Protein AF-A0A7G4RG51-F1 (afdb_monomer_lite)

Sequence (262 aa):
MIIVSPCKGPGNCGFHIILISLLYLVIKSKTEPELLKEINNSEVLGEILSQLQDKSLKSQKNVDILNDQINQMISAKTSCFDFFSTMTEAMKKNFLKSDWLNNLVKNTLLAADWYFIPNNPYLNSEALQNLADKIKKHLFLSRTSIFEMNDEDSFKLVKNYLSSIDKSFFDELVKKVTFEIYGTRSAWLDYDFLTKVNEALFPNSKILFSKKWINLYNNASDDHWSLSIEKEDETLMVLKQAIENFIEVSTCNKTIEFIPFL

Foldseek 3Di:
DKKKFFPDDFFQRLLVLLVLLVLLLLLVCVVPVVSLVQQQPFPLLVQLLCQVDDVVDPDDGSSRSSVVLLVCLLVVVDPPVRVSVSSLLSLLVSVLPDPVLLVVLLVVQLQQPQLVDPPRPLCVQPLVVVVSVVLVVVVVVVDDPPVPDDPVVSSVSSNVVLVVDDPVVSSVSSSSSSCVARNPHSHLQDPVRSQVVQCNRRVPDDSSDDPVAWHWDDDPVDSTIIIDGPDDDPSVVSSCSSQVVGIDMDDDPDDDPPPDDD

Radius of gyration: 21.11 Å; chains: 1; bounding box: 52×44×58 Å

Secondary structure (DSSP, 8-state):
-EEEEEPP-SS-HHHHHHHHHHHHHHHHTTT-HHHHHHHHH-HHHHHHHTTTS-TT-----HHHHHHHHHHHHHTTSS-HHHHHHHHHHHHHHHHTT-HHHHHHHHHHHHH-HHHHSTT-GGGGSHHHHHHHHHHHHHHHHS-S-TTT--HHHHHHHHHHHHHHS-HHHHHHHHHHHHIIIIIIS-PPPPHHHHHHHHHHH-TT---TT-TTT-EEEE-TTSS-EEEEESS--HHHHHHHHHHGGGEEEEE--S--------

pLDDT: mean 80.76, std 13.76, range [29.53, 95.44]

Structure (mmCIF, N/CA/C/O backbone):
data_AF-A0A7G4RG51-F1
#
_entry.id   AF-A0A7G4RG51-F1
#
loop_
_atom_site.group_PDB
_atom_site.id
_atom_site.type_symbol
_atom_site.label_atom_id
_atom_site.label_alt_id
_atom_site.label_comp_id
_atom_site.label_asym_id
_atom_site.label_entity_id
_atom_site.label_seq_id
_atom_site.pdbx_PDB_ins_code
_atom_site.Cartn_x
_atom_site.Cartn_y
_atom_site.Cartn_z
_atom_site.occupancy
_atom_site.B_iso_or_equiv
_atom_site.auth_seq_id
_atom_site.auth_comp_id
_atom_site.auth_asym_id
_atom_site.auth_atom_id
_atom_site.pdbx_PDB_model_num
ATOM 1 N N . MET A 1 1 ? 0.745 18.642 17.493 1.00 77.50 1 MET A N 1
ATOM 2 C CA . MET A 1 1 ? 0.731 17.563 16.491 1.00 77.50 1 MET A CA 1
ATOM 3 C C . MET A 1 1 ? 1.590 16.420 16.992 1.00 77.50 1 MET A C 1
ATOM 5 O O . MET A 1 1 ? 2.659 16.667 17.549 1.00 77.50 1 MET A O 1
ATOM 9 N N . ILE A 1 2 ? 1.098 15.198 16.842 1.00 82.06 2 ILE A N 1
ATOM 10 C CA . ILE A 1 2 ? 1.741 13.978 17.318 1.00 82.06 2 ILE A CA 1
ATOM 11 C C . ILE A 1 2 ? 2.177 13.163 16.120 1.00 82.06 2 ILE A C 1
ATOM 13 O O . ILE A 1 2 ? 1.389 12.947 15.202 1.00 82.06 2 ILE A O 1
ATOM 17 N N . ILE A 1 3 ? 3.430 12.731 16.146 1.00 84.38 3 ILE A N 1
ATOM 18 C CA . ILE A 1 3 ? 4.008 11.871 15.129 1.00 84.38 3 ILE A CA 1
ATOM 19 C C . ILE A 1 3 ? 4.027 10.448 15.671 1.00 84.38 3 ILE A C 1
ATOM 21 O O . ILE A 1 3 ? 4.589 10.203 16.738 1.00 84.38 3 ILE A O 1
ATOM 25 N N . VAL A 1 4 ? 3.401 9.533 14.937 1.00 84.00 4 VAL A N 1
ATOM 26 C CA . VAL A 1 4 ? 3.390 8.094 15.204 1.00 84.00 4 VAL A CA 1
ATOM 27 C C . VAL A 1 4 ? 4.176 7.410 14.101 1.00 84.00 4 VAL A C 1
ATOM 29 O O . VAL A 1 4 ? 3.830 7.527 12.929 1.00 84.00 4 VAL A O 1
ATOM 32 N N . SER A 1 5 ? 5.230 6.696 14.464 1.00 82.06 5 SER A N 1
ATOM 33 C CA . SER A 1 5 ? 6.096 6.009 13.514 1.00 82.06 5 SER A CA 1
ATOM 34 C C . SER A 1 5 ? 6.215 4.540 13.903 1.00 82.06 5 SER A C 1
ATOM 36 O O . SER A 1 5 ? 6.368 4.274 15.089 1.00 82.06 5 SER A O 1
ATOM 38 N N . PRO A 1 6 ? 6.138 3.565 12.984 1.00 81.50 6 PRO A N 1
ATOM 39 C CA . PRO A 1 6 ? 6.491 2.191 13.316 1.00 81.50 6 PRO A CA 1
ATOM 40 C C . PRO A 1 6 ? 7.952 2.137 13.783 1.00 81.50 6 PRO A C 1
ATOM 42 O O . PRO A 1 6 ? 8.773 2.909 13.295 1.00 81.50 6 PRO A O 1
ATOM 45 N N . CYS A 1 7 ? 8.317 1.229 14.686 1.00 73.19 7 CYS A N 1
ATOM 46 C CA . CYS A 1 7 ? 9.728 1.051 15.045 1.00 73.19 7 CYS A CA 1
ATOM 47 C C . CYS A 1 7 ? 10.571 0.738 13.793 1.00 73.19 7 CYS A C 1
ATOM 49 O O . CYS A 1 7 ? 10.128 -0.001 12.901 1.00 73.19 7 CYS A O 1
ATOM 51 N N . LYS A 1 8 ? 11.789 1.295 13.713 1.00 65.50 8 LYS A N 1
ATOM 52 C CA . LYS A 1 8 ? 12.702 1.047 12.584 1.00 65.50 8 LYS A CA 1
ATOM 53 C C . LYS A 1 8 ? 12.997 -0.460 12.496 1.00 65.50 8 LYS A C 1
ATOM 55 O O . LYS A 1 8 ? 13.477 -1.070 13.447 1.00 65.50 8 LYS A O 1
ATOM 60 N N . GLY A 1 9 ? 12.674 -1.069 11.355 1.00 61.16 9 GLY A N 1
ATOM 61 C CA . GLY A 1 9 ? 12.752 -2.515 11.127 1.00 61.16 9 GLY A CA 1
ATOM 62 C C . GLY A 1 9 ? 13.063 -2.850 9.664 1.00 61.16 9 GLY A C 1
ATOM 63 O O . GLY A 1 9 ? 13.167 -1.937 8.845 1.00 61.16 9 GLY A O 1
ATOM 64 N N . PRO A 1 10 ? 13.203 -4.138 9.298 1.00 51.66 10 PRO A N 1
ATOM 65 C CA . PRO A 1 10 ? 13.879 -4.573 8.071 1.00 51.66 10 PRO A CA 1
ATOM 66 C C . PRO A 1 10 ? 13.095 -4.364 6.757 1.00 51.66 10 PRO A C 1
ATOM 68 O O . PRO A 1 10 ? 13.315 -5.123 5.823 1.00 51.66 10 PRO A O 1
ATOM 71 N N . GLY A 1 11 ? 12.216 -3.354 6.656 1.00 63.25 11 GLY A N 1
ATOM 72 C CA . GLY A 1 11 ? 11.695 -2.830 5.379 1.00 63.25 11 GLY A CA 1
ATOM 73 C C . GLY A 1 11 ? 10.200 -3.039 5.075 1.00 63.25 11 GLY A C 1
ATOM 74 O O . GLY A 1 11 ? 9.815 -2.957 3.918 1.00 63.25 11 GLY A O 1
ATOM 75 N N . ASN A 1 12 ? 9.344 -3.320 6.064 1.00 76.00 12 ASN A N 1
ATOM 76 C CA . ASN A 1 12 ? 7.875 -3.301 5.887 1.00 76.00 12 ASN A CA 1
ATOM 77 C C . ASN A 1 12 ? 7.242 -2.003 6.429 1.00 76.00 12 ASN A C 1
ATOM 79 O O . ASN A 1 12 ? 6.032 -1.945 6.637 1.00 76.00 12 ASN A O 1
ATOM 83 N N . CYS A 1 13 ? 8.038 -0.955 6.676 1.00 79.75 13 CYS A N 1
ATOM 84 C CA . CYS A 1 13 ? 7.570 0.281 7.313 1.00 79.75 13 CYS A CA 1
ATOM 85 C C . CYS A 1 13 ? 6.388 0.925 6.569 1.00 79.75 13 CYS A C 1
ATOM 87 O O . CYS A 1 13 ? 5.456 1.397 7.214 1.00 79.75 13 CYS A O 1
ATOM 89 N N . GLY A 1 14 ? 6.367 0.863 5.232 1.00 81.56 14 GLY A N 1
ATOM 90 C CA . GLY A 1 14 ? 5.236 1.334 4.430 1.00 81.56 14 GLY A CA 1
ATOM 91 C C . GLY A 1 14 ? 3.958 0.512 4.640 1.00 81.56 14 GLY A C 1
ATOM 92 O O . GLY A 1 14 ? 2.884 1.077 4.798 1.00 81.56 14 GLY A O 1
ATOM 93 N N . PHE A 1 15 ? 4.037 -0.819 4.720 1.00 86.75 15 PHE A N 1
ATOM 94 C CA . PHE A 1 15 ? 2.854 -1.634 5.030 1.00 86.75 15 PHE A CA 1
ATOM 95 C C . PHE A 1 15 ? 2.391 -1.400 6.467 1.00 86.75 15 PHE A C 1
ATOM 97 O O . PHE A 1 15 ? 1.201 -1.231 6.719 1.00 86.75 15 PHE A O 1
ATOM 104 N N . HIS A 1 16 ? 3.332 -1.299 7.404 1.00 87.81 16 HIS A N 1
ATOM 105 C CA . HIS A 1 16 ? 3.027 -1.012 8.799 1.00 87.81 16 HIS A CA 1
ATOM 106 C C . HIS A 1 16 ? 2.332 0.342 8.962 1.00 87.81 16 HIS A C 1
ATOM 108 O O . HIS A 1 16 ? 1.409 0.432 9.764 1.00 87.81 16 HIS A O 1
ATOM 114 N N . ILE A 1 17 ? 2.695 1.369 8.181 1.00 88.12 17 ILE A N 1
ATOM 115 C CA . ILE A 1 17 ? 2.011 2.665 8.254 1.00 88.12 17 ILE A CA 1
ATOM 116 C C . ILE A 1 17 ? 0.546 2.564 7.834 1.00 88.12 17 ILE A C 1
ATOM 118 O O . ILE A 1 17 ? -0.318 3.144 8.485 1.00 88.12 17 ILE A O 1
ATOM 122 N N . ILE A 1 18 ? 0.249 1.762 6.807 1.00 90.88 18 ILE A N 1
ATOM 123 C CA . ILE A 1 18 ? -1.127 1.504 6.373 1.00 90.88 18 ILE A CA 1
ATOM 124 C C . ILE A 1 18 ? -1.904 0.789 7.482 1.00 90.88 18 ILE A C 1
ATOM 126 O O . ILE A 1 18 ? -3.037 1.167 7.777 1.00 90.88 18 ILE A O 1
ATOM 130 N N . LEU A 1 19 ? -1.294 -0.209 8.128 1.00 92.25 19 LEU A N 1
ATOM 131 C CA . LEU A 1 19 ? -1.926 -0.954 9.218 1.00 92.25 19 LEU A CA 1
ATOM 132 C C . LEU A 1 19 ? -2.161 -0.080 10.452 1.00 92.25 19 LEU A C 1
ATOM 134 O O . LEU A 1 19 ? -3.256 -0.104 11.004 1.00 92.25 19 LEU A O 1
ATOM 138 N N . ILE A 1 20 ? -1.188 0.742 10.852 1.00 91.81 20 ILE A N 1
ATOM 139 C CA . ILE A 1 20 ? -1.341 1.692 11.962 1.00 91.81 20 ILE A CA 1
ATOM 140 C C . ILE A 1 20 ? -2.461 2.691 11.650 1.00 91.81 20 ILE A C 1
ATOM 142 O O . ILE A 1 20 ? -3.334 2.898 12.495 1.00 91.81 20 ILE A O 1
ATOM 146 N N . SER A 1 21 ? -2.484 3.258 10.435 1.00 92.69 21 SER A N 1
ATOM 147 C CA . SER A 1 21 ? -3.575 4.131 9.989 1.00 92.69 21 SER A CA 1
ATOM 148 C C . SER A 1 21 ? -4.923 3.425 10.089 1.00 92.69 21 SER A C 1
ATOM 150 O O . SER A 1 21 ? -5.872 3.976 10.640 1.00 92.69 21 SER A O 1
ATOM 152 N N . LEU A 1 22 ? -5.016 2.187 9.602 1.00 94.94 22 LEU A N 1
ATOM 153 C CA . LEU A 1 22 ? -6.250 1.412 9.628 1.00 94.94 22 LEU A CA 1
ATOM 154 C C . LEU A 1 22 ? -6.737 1.155 11.061 1.00 94.94 22 LEU A C 1
ATOM 156 O O . LEU A 1 22 ? -7.911 1.383 11.350 1.00 94.94 22 LEU A O 1
ATOM 160 N N . LEU A 1 23 ? -5.848 0.736 11.968 1.00 94.88 23 LEU A N 1
ATOM 161 C CA . LEU A 1 23 ? -6.187 0.523 13.378 1.00 94.88 23 LEU A CA 1
ATOM 162 C C . LEU A 1 23 ? -6.662 1.821 14.043 1.00 94.88 23 LEU A C 1
ATOM 164 O O . LEU A 1 23 ? -7.679 1.812 14.738 1.00 94.88 23 LEU A O 1
ATOM 168 N N . TYR A 1 24 ? -5.986 2.946 13.786 1.00 94.31 24 TYR A N 1
ATOM 169 C CA . TYR A 1 24 ? -6.417 4.252 14.286 1.00 94.31 24 TYR A CA 1
ATOM 170 C C . TYR A 1 24 ? -7.829 4.601 13.798 1.00 94.31 24 TYR A C 1
ATOM 172 O O . TYR A 1 24 ? -8.692 4.950 14.605 1.00 94.31 24 TYR A O 1
ATOM 180 N N . LEU A 1 25 ? -8.097 4.471 12.493 1.00 94.56 25 LEU A N 1
ATOM 181 C CA . LEU A 1 25 ? -9.406 4.789 11.914 1.00 94.56 25 LEU A CA 1
ATOM 182 C C . LEU A 1 25 ? -10.516 3.881 12.449 1.00 94.56 25 LEU A C 1
ATOM 184 O O . LEU A 1 25 ? -11.627 4.354 12.674 1.00 94.56 25 LEU A O 1
ATOM 188 N N . VAL A 1 26 ? -10.230 2.600 12.699 1.00 95.44 26 VAL A N 1
ATOM 189 C CA . VAL A 1 26 ? -11.185 1.665 13.313 1.00 95.44 26 VAL A CA 1
ATOM 190 C C . VAL A 1 26 ? -11.561 2.113 14.719 1.00 95.44 26 VAL A C 1
ATOM 192 O O . VAL A 1 26 ? -12.749 2.156 15.041 1.00 95.44 26 VAL A O 1
ATOM 195 N N . ILE A 1 27 ? -10.588 2.510 15.541 1.00 95.06 27 ILE A N 1
ATOM 196 C CA . ILE A 1 27 ? -10.869 3.032 16.884 1.00 95.06 27 ILE A CA 1
ATOM 197 C C . ILE A 1 27 ? -11.670 4.338 16.775 1.00 95.06 27 ILE A C 1
ATOM 199 O O . ILE A 1 27 ? -12.677 4.503 17.467 1.00 95.06 27 ILE A O 1
ATOM 203 N N . LYS A 1 28 ? -11.281 5.228 15.851 1.00 93.81 28 LYS A N 1
ATOM 204 C CA . LYS A 1 28 ? -11.941 6.520 15.617 1.00 93.81 28 LYS A CA 1
ATOM 205 C C . LYS A 1 28 ? -13.376 6.3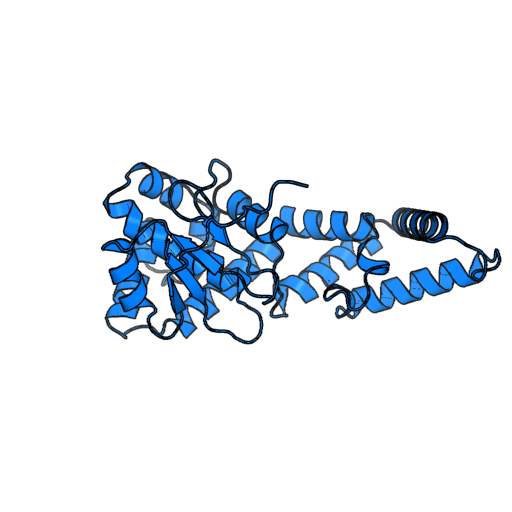69 15.110 1.00 93.81 28 LYS A C 1
ATOM 207 O O . LYS A 1 28 ? -14.236 7.182 15.434 1.00 93.81 28 LYS A O 1
ATOM 212 N N . SER A 1 29 ? -13.666 5.298 14.374 1.00 94.50 29 SER A N 1
ATOM 213 C CA . SER A 1 29 ? -14.993 5.021 13.814 1.00 94.50 29 SER A CA 1
ATOM 214 C C . SER A 1 29 ? -16.097 4.872 14.869 1.00 94.50 29 SER A C 1
ATOM 216 O O . SER A 1 29 ? -17.271 5.055 14.550 1.00 94.50 29 SER A O 1
ATOM 218 N N . LYS A 1 30 ? -15.740 4.621 16.141 1.00 92.81 30 LYS A N 1
ATOM 219 C CA . LYS A 1 30 ? -16.687 4.604 17.270 1.00 92.81 30 LYS A CA 1
ATOM 220 C C . LYS A 1 30 ? -17.398 5.945 17.469 1.00 92.81 30 LYS A C 1
ATOM 222 O O . LYS A 1 30 ? -18.530 5.964 17.943 1.00 92.81 30 LYS A O 1
ATOM 227 N N . THR A 1 31 ? -16.742 7.051 17.120 1.00 91.62 31 THR A N 1
ATOM 228 C CA . THR A 1 31 ? -17.281 8.413 17.252 1.00 91.62 31 THR A CA 1
ATOM 229 C C . THR A 1 31 ? -17.512 9.101 15.904 1.00 91.62 31 THR A C 1
ATOM 231 O O . THR A 1 31 ? -18.078 10.188 15.870 1.00 91.62 31 THR A O 1
ATOM 234 N N . GLU A 1 32 ? -17.150 8.452 14.793 1.00 92.69 32 GLU A N 1
ATOM 235 C CA . GLU A 1 32 ? -17.250 8.977 13.425 1.00 92.69 32 GLU A CA 1
ATOM 236 C C . GLU A 1 32 ? -18.003 7.975 12.519 1.00 92.69 32 GLU A C 1
ATOM 238 O O . GLU A 1 32 ? -17.386 7.089 11.914 1.00 92.69 32 GLU A O 1
ATOM 243 N N . PRO A 1 33 ? -19.341 8.091 12.384 1.00 92.38 33 PRO A N 1
ATOM 244 C CA . PRO A 1 33 ? -20.159 7.133 11.629 1.00 92.38 33 PRO A CA 1
ATOM 245 C C . PRO A 1 33 ? -19.784 7.005 10.147 1.00 92.38 33 PRO A C 1
ATOM 247 O O . PRO A 1 33 ? -19.962 5.945 9.545 1.00 92.38 33 PRO A O 1
ATOM 250 N N . GLU A 1 34 ? -19.258 8.076 9.551 1.00 91.94 34 GLU A N 1
ATOM 251 C CA . GLU A 1 34 ? -18.772 8.064 8.171 1.00 91.94 34 GLU A CA 1
ATOM 252 C C . GLU A 1 34 ? -17.563 7.138 7.995 1.00 91.94 34 GLU A C 1
ATOM 254 O O . GLU A 1 34 ? -17.558 6.337 7.064 1.00 91.94 34 GLU A O 1
ATOM 259 N N . LEU A 1 35 ? -16.607 7.138 8.935 1.00 93.19 35 LEU A N 1
ATOM 260 C CA . LEU A 1 35 ? -15.477 6.203 8.916 1.00 93.19 35 LEU A CA 1
ATOM 261 C C . LEU A 1 35 ? -15.955 4.760 9.050 1.00 93.19 35 LEU A C 1
ATOM 263 O O . LEU A 1 35 ? -15.497 3.886 8.319 1.00 93.19 35 LEU A O 1
ATOM 267 N N . LEU A 1 36 ? -16.908 4.510 9.952 1.00 94.25 36 LEU A N 1
ATOM 268 C CA . LEU A 1 36 ? -17.474 3.176 10.144 1.00 94.25 36 LEU A CA 1
ATOM 269 C C . LEU A 1 36 ? -18.084 2.639 8.846 1.00 94.25 36 LEU A C 1
ATOM 271 O O . LEU A 1 36 ? -17.906 1.466 8.511 1.00 94.25 36 LEU A O 1
ATOM 275 N N . LYS A 1 37 ? -18.815 3.491 8.122 1.00 93.62 37 LYS A N 1
ATOM 276 C CA . LYS A 1 37 ? -19.427 3.134 6.843 1.00 93.62 37 LYS A CA 1
ATOM 277 C C . LYS A 1 37 ? -18.366 2.858 5.777 1.00 93.62 37 LYS A C 1
ATOM 279 O O . LYS A 1 37 ? -18.427 1.812 5.140 1.00 93.62 37 LYS A O 1
ATOM 284 N N . GLU A 1 38 ? -17.392 3.750 5.610 1.00 93.69 38 GLU A N 1
ATOM 285 C CA . GLU A 1 38 ? -16.326 3.599 4.611 1.00 93.69 38 GLU A CA 1
ATOM 286 C C . GLU A 1 38 ? -15.491 2.331 4.839 1.00 93.69 38 GLU A C 1
ATOM 288 O O . GLU A 1 38 ? -15.288 1.551 3.909 1.00 93.69 38 GLU A O 1
ATOM 293 N N . ILE A 1 39 ? -15.083 2.062 6.085 1.00 95.19 39 ILE A N 1
ATOM 294 C CA . ILE A 1 39 ? -14.282 0.876 6.420 1.00 95.19 39 ILE A CA 1
ATOM 295 C C . ILE A 1 39 ? -15.051 -0.412 6.106 1.00 95.19 39 ILE A C 1
ATOM 297 O O . ILE A 1 39 ? -14.486 -1.352 5.548 1.00 95.19 39 ILE A O 1
ATOM 301 N N . ASN A 1 40 ? -16.342 -0.465 6.436 1.00 94.19 40 ASN A N 1
ATOM 302 C CA . ASN A 1 40 ? -17.167 -1.655 6.215 1.00 94.19 40 ASN A CA 1
ATOM 303 C C . ASN A 1 40 ? -17.591 -1.860 4.758 1.00 94.19 40 ASN A C 1
ATOM 305 O O . ASN A 1 40 ? -17.912 -2.985 4.390 1.00 94.19 40 ASN A O 1
ATOM 309 N N . ASN A 1 41 ? -17.580 -0.807 3.940 1.00 93.25 41 ASN A N 1
ATOM 310 C CA . ASN A 1 41 ? -17.891 -0.896 2.514 1.00 93.25 41 ASN A CA 1
ATOM 311 C C . ASN A 1 41 ? -16.691 -1.337 1.661 1.00 93.25 41 ASN A C 1
ATOM 313 O O . ASN A 1 41 ? -16.853 -1.582 0.469 1.00 93.25 41 ASN A O 1
ATOM 317 N N . SER A 1 42 ? -15.489 -1.421 2.238 1.00 93.44 42 SER A N 1
ATOM 318 C CA . SER A 1 42 ? -14.305 -1.879 1.514 1.00 93.44 42 SER A CA 1
ATOM 319 C C . SER A 1 42 ? -14.329 -3.395 1.301 1.00 93.44 42 SER A C 1
ATOM 321 O O . SER A 1 42 ? -14.035 -4.177 2.210 1.00 93.44 42 SER A O 1
ATOM 323 N N . GLU A 1 43 ? -14.648 -3.811 0.076 1.00 91.31 43 GLU A N 1
ATOM 324 C CA . GLU A 1 43 ? -14.600 -5.217 -0.343 1.00 91.31 43 GLU A CA 1
ATOM 325 C C . GLU A 1 43 ? -13.167 -5.761 -0.304 1.00 91.31 43 GLU A C 1
ATOM 327 O O . GLU A 1 43 ? -12.928 -6.823 0.266 1.00 91.31 43 GLU A O 1
ATOM 332 N N . VAL A 1 44 ? -12.198 -4.993 -0.816 1.00 91.50 44 VAL A N 1
ATOM 333 C CA . VAL A 1 44 ? -10.776 -5.377 -0.841 1.00 91.50 44 VAL A CA 1
ATOM 334 C C . VAL A 1 44 ? -10.232 -5.586 0.572 1.00 91.50 44 VAL A C 1
ATOM 336 O O . VAL A 1 44 ? -9.537 -6.569 0.833 1.00 91.50 44 VAL A O 1
ATOM 339 N N . LEU A 1 45 ? -10.579 -4.705 1.519 1.00 93.38 45 LEU A N 1
ATOM 340 C CA . LEU A 1 45 ? -10.217 -4.908 2.920 1.00 93.38 45 LEU A CA 1
ATOM 341 C C . LEU A 1 45 ? -10.879 -6.169 3.483 1.00 93.38 45 LEU A C 1
ATOM 343 O O . LEU A 1 45 ? -10.212 -6.933 4.173 1.00 93.38 45 LEU A O 1
ATOM 347 N N . GLY A 1 46 ? -12.150 -6.421 3.162 1.00 92.00 46 GLY A N 1
ATOM 348 C CA . GLY A 1 46 ? -12.843 -7.646 3.569 1.00 92.00 46 GLY A CA 1
ATOM 349 C C . GLY A 1 46 ? -12.154 -8.916 3.058 1.00 92.00 46 GLY A C 1
ATOM 350 O O . GLY A 1 46 ? -11.963 -9.868 3.816 1.00 92.00 46 GLY A O 1
ATOM 351 N N . GLU A 1 47 ? -11.693 -8.920 1.806 1.00 90.38 47 GLU A N 1
ATOM 352 C CA . GLU A 1 47 ? -10.913 -10.025 1.239 1.00 90.38 47 GLU A CA 1
ATOM 353 C C . GLU A 1 47 ? -9.581 -10.235 1.967 1.00 90.38 47 GLU A C 1
ATOM 355 O O . GLU A 1 47 ? -9.203 -11.375 2.249 1.00 90.38 47 GLU A O 1
ATOM 360 N N . ILE A 1 48 ? -8.868 -9.154 2.296 1.00 91.88 48 ILE A N 1
ATOM 361 C CA . ILE A 1 48 ? -7.613 -9.217 3.059 1.00 91.88 48 ILE A CA 1
ATOM 362 C C . ILE A 1 48 ? -7.880 -9.777 4.463 1.00 91.88 48 ILE A C 1
ATOM 364 O O . ILE A 1 48 ? -7.214 -10.725 4.882 1.00 91.88 48 ILE A O 1
ATOM 368 N N . LEU A 1 49 ? -8.896 -9.255 5.157 1.00 91.19 49 LEU A N 1
ATOM 369 C CA . LEU A 1 49 ? -9.269 -9.668 6.513 1.00 91.19 49 LEU A CA 1
ATOM 370 C C . LEU A 1 49 ? -9.774 -11.110 6.587 1.00 91.19 49 LEU A C 1
ATOM 372 O O . LEU A 1 49 ? -9.587 -11.762 7.611 1.00 91.19 49 LEU A O 1
ATOM 376 N N . SER A 1 50 ? -10.345 -11.648 5.507 1.00 86.94 50 SER A N 1
ATOM 377 C CA . SER A 1 50 ? -10.773 -13.052 5.455 1.00 86.94 50 SER A CA 1
ATOM 378 C C . SER A 1 50 ? -9.625 -14.049 5.675 1.00 86.94 50 SER A C 1
ATOM 380 O O . SER A 1 50 ? -9.870 -15.194 6.044 1.00 86.94 50 SER A O 1
ATOM 382 N N . GLN A 1 51 ? -8.369 -13.620 5.488 1.00 81.56 51 GLN A N 1
ATOM 383 C CA . GLN A 1 51 ? -7.184 -14.436 5.771 1.00 81.56 51 GLN A CA 1
ATOM 384 C C . GLN A 1 51 ? -6.857 -14.520 7.269 1.00 81.56 51 GLN A C 1
ATOM 386 O O . GLN A 1 51 ? -6.149 -15.439 7.673 1.00 81.56 51 GLN A O 1
ATOM 391 N N . LEU A 1 52 ? -7.376 -13.593 8.082 1.00 75.00 52 LEU A N 1
ATOM 392 C CA . LEU A 1 52 ? -7.254 -13.611 9.543 1.00 75.00 52 LEU A CA 1
ATOM 393 C C . LEU A 1 52 ? -8.360 -14.420 10.224 1.00 75.00 52 LEU A C 1
ATOM 395 O O . LEU A 1 52 ? -8.232 -14.784 11.390 1.00 75.00 52 LEU A O 1
ATOM 399 N N . GLN A 1 53 ? -9.471 -14.654 9.528 1.00 70.56 53 GLN A N 1
ATOM 400 C CA . GLN A 1 53 ? -10.627 -15.312 10.112 1.00 70.56 53 GLN A CA 1
ATOM 401 C C . GLN A 1 53 ? -10.500 -16.829 10.051 1.00 70.56 53 GLN A C 1
ATOM 403 O O . GLN A 1 53 ? -10.076 -17.411 9.049 1.00 70.56 53 GLN A O 1
ATOM 408 N N . ASP A 1 54 ? -10.979 -17.483 11.107 1.00 61.88 54 ASP A N 1
ATOM 409 C CA . ASP A 1 54 ? -11.336 -18.887 11.008 1.00 61.88 54 ASP A CA 1
ATOM 410 C C . ASP A 1 54 ? -12.496 -19.027 10.008 1.00 61.88 54 ASP A C 1
ATOM 412 O O . ASP A 1 54 ? -13.480 -18.281 10.050 1.00 61.88 54 ASP A O 1
ATOM 416 N N . LYS A 1 55 ? -12.385 -19.979 9.076 1.00 54.31 55 LYS A N 1
ATOM 417 C CA . LYS A 1 55 ? -13.289 -20.135 7.916 1.00 54.31 55 LYS A CA 1
ATOM 418 C C . LYS A 1 55 ? -14.752 -20.400 8.306 1.00 54.31 55 LYS A C 1
ATOM 420 O O . LYS A 1 55 ? -15.630 -20.403 7.440 1.00 54.31 55 LYS A O 1
ATOM 425 N N . SER A 1 56 ? -14.997 -20.654 9.588 1.00 49.94 56 SER A N 1
ATOM 426 C CA . SER A 1 56 ? -16.297 -20.856 10.221 1.00 49.94 56 SER A CA 1
ATOM 427 C C . SER A 1 56 ? -17.090 -19.555 10.437 1.00 49.94 56 SER A C 1
ATOM 429 O O . SER A 1 56 ? -18.313 -19.616 10.547 1.00 49.94 56 SER A O 1
ATOM 431 N N . LEU A 1 57 ? -16.443 -18.383 10.429 1.00 51.03 57 LEU A N 1
ATOM 432 C CA . LEU A 1 57 ? -17.068 -17.082 10.701 1.00 51.03 57 LEU A CA 1
ATOM 433 C C . LEU A 1 57 ? -17.329 -16.301 9.406 1.00 51.03 57 LEU A C 1
ATOM 435 O O . LEU A 1 57 ? -16.657 -15.326 9.081 1.00 51.03 57 LEU A O 1
ATOM 439 N N . LYS A 1 58 ? -18.329 -16.732 8.634 1.00 49.44 58 LYS A N 1
ATOM 440 C CA . LYS A 1 58 ? -18.796 -15.975 7.465 1.00 49.44 58 LYS A CA 1
ATOM 441 C C . LYS A 1 58 ? -19.746 -14.863 7.924 1.00 49.44 58 LYS A C 1
ATOM 443 O O . LYS A 1 58 ? -20.806 -15.170 8.449 1.00 49.44 58 LYS A O 1
ATOM 448 N N . SER A 1 59 ? -19.374 -13.609 7.643 1.00 54.62 59 SER A N 1
ATOM 449 C CA . SER A 1 59 ? -20.137 -12.352 7.833 1.00 54.62 59 SER A CA 1
ATOM 450 C C . SER A 1 59 ? -19.846 -11.505 9.085 1.00 54.62 59 SER A C 1
ATOM 452 O O . SER A 1 59 ? -20.767 -10.997 9.727 1.00 54.62 59 SER A O 1
ATOM 454 N N . GLN A 1 60 ? -18.575 -11.262 9.401 1.00 74.06 60 GLN A N 1
ATOM 455 C CA . GLN A 1 60 ? -18.221 -10.174 10.321 1.00 74.06 60 GLN A CA 1
ATOM 456 C C . GLN A 1 60 ? -17.912 -8.897 9.524 1.00 74.06 60 GLN A C 1
ATOM 458 O O . GLN A 1 60 ? -17.248 -8.964 8.491 1.00 74.06 60 GLN A O 1
ATOM 463 N N . LYS A 1 61 ? -18.390 -7.735 9.981 1.00 90.12 61 LYS A N 1
ATOM 464 C CA . LYS A 1 61 ? -18.035 -6.442 9.375 1.00 90.12 61 LYS A CA 1
ATOM 465 C C . LYS A 1 61 ? -16.536 -6.172 9.563 1.00 90.12 61 LYS A C 1
ATOM 467 O O . LYS A 1 61 ? -15.995 -6.509 10.614 1.00 90.12 61 LYS A O 1
ATOM 472 N N . ASN A 1 62 ? -15.878 -5.512 8.606 1.00 93.62 62 ASN A N 1
ATOM 473 C CA . ASN A 1 62 ? -14.437 -5.202 8.668 1.00 93.62 62 ASN A CA 1
ATOM 474 C C . ASN A 1 62 ? -14.024 -4.541 9.996 1.00 93.62 62 ASN A C 1
ATOM 476 O O . ASN A 1 62 ? -13.033 -4.932 10.610 1.00 93.62 62 ASN A O 1
ATOM 480 N N . VAL A 1 63 ? -14.818 -3.571 10.464 1.00 94.50 63 VAL A N 1
ATOM 481 C CA . VAL A 1 63 ? -14.603 -2.870 11.741 1.00 94.50 63 VAL A CA 1
ATOM 482 C C . VAL A 1 63 ? -14.643 -3.826 12.935 1.00 94.50 63 VAL A C 1
ATOM 484 O O . VAL A 1 63 ? -13.859 -3.663 13.866 1.00 94.50 63 VAL A O 1
ATOM 487 N N . ASP A 1 64 ? -15.519 -4.828 12.923 1.00 91.44 64 ASP A N 1
ATOM 488 C CA . ASP A 1 64 ? -15.644 -5.785 14.026 1.00 91.44 64 ASP A CA 1
ATOM 489 C C . ASP A 1 64 ? -14.433 -6.723 14.072 1.00 91.44 64 ASP A C 1
ATOM 491 O O . ASP A 1 64 ? -13.900 -6.979 15.148 1.00 91.44 64 ASP A O 1
ATOM 495 N N . ILE A 1 65 ? -13.953 -7.175 12.906 1.00 91.50 65 ILE A N 1
ATOM 496 C CA . ILE A 1 65 ? -12.747 -8.011 12.794 1.00 91.50 65 ILE A CA 1
ATOM 497 C C . ILE A 1 65 ? -11.538 -7.258 13.346 1.00 91.50 65 ILE A C 1
ATOM 499 O O . ILE A 1 65 ? -10.794 -7.776 14.173 1.00 91.50 65 ILE A O 1
ATOM 503 N N . LEU A 1 66 ? -11.352 -6.014 12.905 1.00 93.81 66 LEU A N 1
ATOM 504 C CA . LEU A 1 66 ? -10.217 -5.197 13.321 1.00 93.81 66 LEU A CA 1
ATOM 505 C C . LEU A 1 66 ? -10.296 -4.824 14.807 1.00 93.81 66 LEU A C 1
ATOM 507 O O . LEU A 1 66 ? -9.279 -4.871 15.492 1.00 93.81 66 LEU A O 1
ATOM 511 N N . ASN A 1 67 ? -11.486 -4.518 15.338 1.00 93.00 67 ASN A N 1
ATOM 512 C CA . ASN A 1 67 ? -11.661 -4.287 16.776 1.00 93.00 67 ASN A CA 1
ATOM 513 C C . ASN A 1 67 ? -11.367 -5.539 17.608 1.00 93.00 67 ASN A C 1
ATOM 515 O O . ASN A 1 67 ? -10.772 -5.425 18.679 1.00 93.00 67 ASN A O 1
ATOM 519 N N . ASP A 1 68 ? -11.757 -6.723 17.136 1.00 91.12 68 ASP A N 1
ATOM 520 C CA . ASP A 1 68 ? -11.408 -7.975 17.804 1.00 91.12 68 ASP A CA 1
ATOM 521 C C . ASP A 1 68 ? -9.886 -8.164 17.857 1.00 91.12 68 ASP A C 1
ATOM 523 O O . ASP A 1 68 ? -9.340 -8.405 18.931 1.00 91.12 68 ASP A O 1
ATOM 527 N N . GLN A 1 69 ? -9.175 -7.919 16.752 1.00 91.31 69 GLN A N 1
ATOM 528 C CA . GLN A 1 69 ? -7.707 -7.958 16.730 1.00 91.31 69 GLN A CA 1
ATOM 529 C C . GLN A 1 69 ? -7.076 -6.941 17.692 1.00 91.31 69 GLN A C 1
ATOM 531 O O . GLN A 1 69 ? -6.151 -7.285 18.426 1.00 91.31 69 GLN A O 1
ATOM 536 N N . ILE A 1 70 ? -7.604 -5.714 17.765 1.00 93.06 70 ILE A N 1
ATOM 537 C CA . ILE A 1 70 ? -7.159 -4.704 18.742 1.00 93.06 70 ILE A CA 1
ATOM 538 C C . ILE A 1 70 ? -7.330 -5.227 20.173 1.00 93.06 70 ILE A C 1
ATOM 540 O O . ILE A 1 70 ? -6.394 -5.162 20.969 1.00 93.06 70 ILE A O 1
ATOM 544 N N . ASN A 1 71 ? -8.489 -5.800 20.499 1.00 91.62 71 ASN A N 1
ATOM 545 C CA . ASN A 1 71 ? -8.754 -6.351 21.828 1.00 91.62 71 ASN A CA 1
ATOM 546 C C . ASN A 1 71 ? -7.858 -7.557 22.151 1.00 91.62 71 ASN A C 1
ATOM 548 O O . ASN A 1 71 ? -7.417 -7.705 23.294 1.00 91.62 71 ASN A O 1
ATOM 552 N N . GLN A 1 72 ? -7.572 -8.412 21.164 1.00 90.62 72 GLN A N 1
ATOM 553 C CA . GLN A 1 72 ? -6.638 -9.529 21.309 1.00 90.62 72 GLN A CA 1
ATOM 554 C C . GLN A 1 72 ? -5.213 -9.037 21.588 1.00 90.62 72 GLN A C 1
ATOM 556 O O . GLN A 1 72 ? -4.562 -9.594 22.473 1.00 90.62 72 GLN A O 1
ATOM 561 N N . MET A 1 73 ? -4.757 -7.983 20.900 1.00 91.94 73 MET A N 1
ATOM 562 C CA . MET A 1 73 ? -3.450 -7.362 21.143 1.00 91.94 73 MET A CA 1
ATOM 563 C C . MET A 1 73 ? -3.373 -6.721 22.535 1.00 91.94 73 MET A C 1
ATOM 565 O O . MET A 1 73 ? -2.447 -7.015 23.285 1.00 91.94 73 MET A O 1
ATOM 569 N N . ILE A 1 74 ? -4.388 -5.945 22.937 1.00 91.94 74 ILE A N 1
ATOM 570 C CA . ILE A 1 74 ? -4.475 -5.350 24.287 1.00 91.94 74 ILE A CA 1
ATOM 571 C C . ILE A 1 74 ? -4.462 -6.430 25.379 1.00 91.94 74 ILE A C 1
ATOM 573 O O . ILE A 1 74 ? -3.854 -6.258 26.431 1.00 91.94 74 ILE A O 1
ATOM 577 N N . SER A 1 75 ? -5.126 -7.560 25.129 1.00 90.44 75 SER A N 1
ATOM 578 C CA . SER A 1 75 ? -5.191 -8.687 26.068 1.00 90.44 75 SER A CA 1
ATOM 579 C C . SER A 1 75 ? -3.982 -9.629 25.980 1.00 90.44 75 SER A C 1
ATOM 581 O O . SER A 1 75 ? -4.016 -10.694 26.597 1.00 90.44 75 SER A O 1
ATOM 583 N N . ALA A 1 76 ? -2.961 -9.293 25.181 1.00 87.19 76 ALA A N 1
ATOM 584 C CA . ALA A 1 76 ? -1.780 -10.116 24.908 1.00 87.19 76 ALA A CA 1
ATOM 585 C C . ALA A 1 76 ? -2.085 -11.550 24.413 1.00 87.19 76 ALA A C 1
ATOM 587 O O . ALA A 1 76 ? -1.279 -12.461 24.592 1.00 87.19 76 ALA A O 1
ATOM 588 N N . LYS A 1 77 ? -3.247 -11.764 23.779 1.00 86.56 77 LYS A N 1
ATOM 589 C CA . LYS A 1 77 ? -3.634 -13.049 23.164 1.00 86.56 77 LYS A CA 1
ATOM 590 C C . LYS A 1 77 ? -3.023 -13.247 21.777 1.00 86.56 77 LYS A C 1
ATOM 592 O O . LYS A 1 77 ? -2.831 -14.384 21.364 1.00 86.56 77 LYS A O 1
ATOM 597 N N . THR A 1 78 ? -2.711 -12.145 21.100 1.00 85.50 78 THR A N 1
ATOM 598 C CA . THR A 1 78 ? -2.063 -12.107 19.785 1.00 85.50 78 THR A CA 1
ATOM 599 C C . THR A 1 78 ? -0.983 -11.041 19.830 1.00 85.50 78 THR A C 1
ATOM 601 O O . THR A 1 78 ? -1.223 -9.945 20.340 1.00 85.50 78 THR A O 1
ATOM 604 N N . SER A 1 79 ? 0.214 -11.344 19.329 1.00 86.69 79 SER A N 1
ATOM 605 C CA . SER A 1 79 ? 1.275 -10.342 19.282 1.00 86.69 79 SER A CA 1
ATOM 606 C C . SER A 1 79 ? 1.025 -9.354 18.138 1.00 86.69 79 SER A C 1
ATOM 608 O O . SER A 1 79 ? 0.549 -9.724 17.062 1.00 86.69 79 SER A O 1
ATOM 610 N N . CYS A 1 80 ? 1.379 -8.083 18.347 1.00 85.75 80 CYS A N 1
ATOM 611 C CA . CYS A 1 80 ? 1.318 -7.075 17.287 1.00 85.75 80 CYS A CA 1
ATOM 612 C C . CYS A 1 80 ? 2.199 -7.467 16.086 1.00 85.75 80 CYS A C 1
ATOM 614 O O . CYS A 1 80 ? 1.821 -7.215 14.943 1.00 85.75 80 CYS A O 1
ATOM 616 N N . PHE A 1 81 ? 3.334 -8.134 16.331 1.00 85.00 81 PHE A N 1
ATOM 617 C CA . PHE A 1 81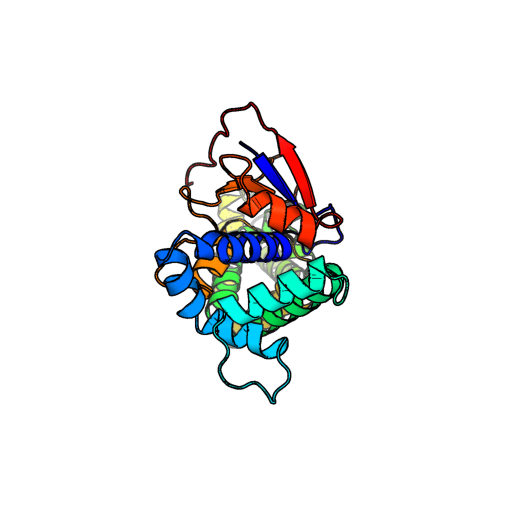 ? 4.193 -8.660 15.270 1.00 85.00 81 PHE A CA 1
ATOM 618 C C . PHE A 1 81 ? 3.441 -9.638 14.366 1.00 85.00 81 PHE A C 1
ATOM 620 O O . PHE A 1 81 ? 3.465 -9.493 13.146 1.00 85.00 81 PHE A O 1
ATOM 627 N N . ASP A 1 82 ? 2.752 -10.612 14.966 1.00 85.69 82 ASP A N 1
ATOM 628 C CA . ASP A 1 82 ? 2.052 -11.663 14.228 1.00 85.69 82 ASP A CA 1
ATOM 629 C C . ASP A 1 82 ? 0.895 -11.081 13.417 1.00 85.69 82 ASP A C 1
ATOM 631 O O . ASP A 1 82 ? 0.730 -11.431 12.245 1.00 85.69 82 ASP A O 1
ATOM 635 N N . PHE A 1 83 ? 0.142 -10.139 13.997 1.00 88.81 83 PHE A N 1
ATOM 636 C CA . PHE A 1 83 ? -0.914 -9.421 13.281 1.00 88.81 83 PHE A CA 1
ATOM 637 C C . PHE A 1 83 ? -0.346 -8.641 12.084 1.00 88.81 83 PHE A C 1
ATOM 639 O O . PHE A 1 83 ? -0.829 -8.807 10.962 1.00 88.81 83 PHE A O 1
ATOM 646 N N . PHE A 1 84 ? 0.708 -7.841 12.286 1.00 89.12 84 PHE A N 1
ATOM 647 C CA . PHE A 1 84 ? 1.301 -7.012 11.228 1.00 89.12 84 PHE A CA 1
ATOM 648 C C . PHE A 1 84 ? 1.928 -7.862 10.126 1.00 89.12 84 PHE A C 1
ATOM 650 O O . PHE A 1 84 ? 1.741 -7.563 8.947 1.00 89.12 84 PHE A O 1
ATOM 657 N N . SER A 1 85 ? 2.629 -8.934 10.495 1.00 87.25 85 SER A N 1
ATOM 658 C CA . SER A 1 85 ? 3.220 -9.891 9.561 1.00 87.25 85 SER A CA 1
ATOM 659 C C . SER A 1 85 ? 2.138 -10.561 8.711 1.00 87.25 85 SER A C 1
ATOM 661 O O . SER A 1 85 ? 2.173 -10.484 7.483 1.00 87.25 85 SER A O 1
ATOM 663 N N . THR A 1 86 ? 1.103 -11.114 9.351 1.00 89.38 86 THR A N 1
ATOM 664 C CA . THR A 1 86 ? 0.006 -11.804 8.655 1.00 89.38 86 THR A CA 1
ATOM 665 C C . THR A 1 86 ? -0.756 -10.859 7.729 1.00 89.38 86 THR A C 1
ATOM 667 O O . THR A 1 86 ? -1.009 -11.193 6.571 1.00 89.38 86 THR A O 1
ATOM 670 N N . MET A 1 87 ? -1.080 -9.653 8.201 1.00 90.88 87 MET A N 1
ATOM 671 C CA . MET A 1 87 ? -1.765 -8.647 7.390 1.00 90.88 87 MET A CA 1
ATOM 672 C C . MET A 1 87 ? -0.909 -8.148 6.230 1.00 90.88 87 MET A C 1
ATOM 674 O O . MET A 1 87 ? -1.422 -7.995 5.124 1.00 90.88 87 MET A O 1
ATOM 678 N N . THR A 1 88 ? 0.388 -7.933 6.449 1.00 90.12 88 THR A N 1
ATOM 679 C CA . THR A 1 88 ? 1.315 -7.517 5.389 1.00 90.12 88 THR A CA 1
ATOM 680 C C . THR A 1 88 ? 1.362 -8.562 4.279 1.00 90.12 88 THR A C 1
ATOM 682 O O . THR A 1 88 ? 1.203 -8.223 3.109 1.00 90.12 88 THR A O 1
ATOM 685 N N . GLU A 1 89 ? 1.498 -9.841 4.624 1.00 89.50 89 GLU A N 1
ATOM 686 C CA . GLU A 1 89 ? 1.511 -10.921 3.633 1.00 89.50 89 GLU A CA 1
ATOM 687 C C . GLU A 1 89 ? 0.158 -11.078 2.922 1.00 89.50 89 GLU A C 1
ATOM 689 O O . GLU A 1 89 ? 0.108 -11.269 1.701 1.00 89.50 89 GLU A O 1
ATOM 694 N N . ALA A 1 90 ? -0.956 -10.910 3.643 1.00 90.88 90 ALA A N 1
ATOM 695 C CA . ALA A 1 90 ? -2.291 -10.909 3.050 1.00 90.88 90 ALA A CA 1
ATOM 696 C C . ALA A 1 90 ? -2.476 -9.758 2.043 1.00 90.88 90 ALA A C 1
ATOM 698 O O . ALA A 1 90 ? -2.998 -9.988 0.946 1.00 90.88 90 ALA A O 1
ATOM 699 N N . MET A 1 91 ? -2.004 -8.552 2.383 1.00 91.19 91 MET A N 1
ATOM 700 C CA . MET A 1 91 ? -2.005 -7.377 1.505 1.00 91.19 91 MET A CA 1
ATOM 701 C C . MET A 1 91 ? -1.139 -7.605 0.269 1.00 91.19 91 MET A C 1
ATOM 703 O O . MET A 1 91 ? -1.631 -7.443 -0.845 1.00 91.19 91 MET A O 1
ATOM 707 N N . LYS A 1 92 ? 0.114 -8.054 0.435 1.00 89.50 92 LYS A N 1
ATOM 708 C CA . LYS A 1 92 ? 1.009 -8.376 -0.689 1.00 89.50 92 LYS A CA 1
ATOM 709 C C . LYS A 1 92 ? 0.358 -9.377 -1.637 1.00 89.50 92 LYS A C 1
ATOM 711 O O . LYS A 1 92 ? 0.268 -9.131 -2.835 1.00 89.50 92 LYS A O 1
ATOM 716 N N . LYS A 1 93 ? -0.176 -10.481 -1.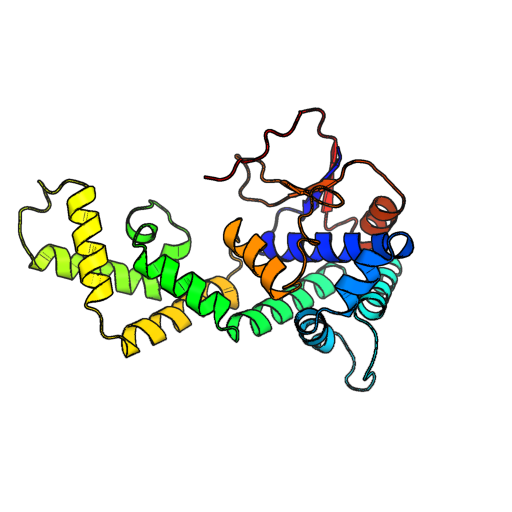110 1.00 89.50 93 LYS A N 1
ATOM 717 C CA . LYS A 1 93 ? -0.848 -11.513 -1.911 1.00 89.50 93 LYS A CA 1
ATOM 718 C C . LYS A 1 93 ? -2.066 -10.983 -2.670 1.00 89.50 93 LYS A C 1
ATOM 720 O O . LYS A 1 93 ? -2.316 -11.446 -3.783 1.00 89.50 93 LYS A O 1
ATOM 725 N N . ASN A 1 94 ? -2.836 -10.070 -2.078 1.00 90.31 94 ASN A N 1
ATOM 726 C CA . ASN A 1 94 ? -3.966 -9.435 -2.754 1.00 90.31 94 ASN A CA 1
ATOM 727 C C . ASN A 1 94 ? -3.472 -8.483 -3.859 1.00 90.31 94 ASN A C 1
ATOM 729 O O . ASN A 1 94 ? -3.846 -8.641 -5.019 1.00 90.31 94 ASN A O 1
ATOM 733 N N . PHE A 1 95 ? -2.540 -7.581 -3.542 1.00 88.81 95 PHE A N 1
ATOM 734 C CA . PHE A 1 95 ? -2.041 -6.576 -4.481 1.00 88.81 95 PHE A CA 1
ATOM 735 C C . PHE A 1 95 ? -1.267 -7.178 -5.658 1.00 88.81 95 PHE A C 1
ATOM 737 O O . PHE A 1 95 ? -1.424 -6.710 -6.782 1.00 88.81 95 PHE A O 1
ATOM 744 N N . LEU A 1 96 ? -0.517 -8.265 -5.460 1.00 89.19 96 LEU A N 1
ATOM 745 C CA . LEU A 1 96 ? 0.160 -8.984 -6.550 1.00 89.19 96 LEU A CA 1
ATOM 746 C C . LEU A 1 96 ? -0.808 -9.561 -7.596 1.00 89.19 96 LEU A C 1
ATOM 748 O O . LEU A 1 96 ? -0.411 -9.797 -8.735 1.00 89.19 96 LEU A O 1
ATOM 752 N N . LYS A 1 97 ? -2.069 -9.808 -7.222 1.00 86.75 97 LYS A N 1
ATOM 753 C CA . LYS A 1 97 ? -3.116 -10.269 -8.146 1.00 86.75 97 LYS A CA 1
ATOM 754 C C . LYS A 1 97 ? -3.846 -9.122 -8.838 1.00 86.75 97 LYS A C 1
ATOM 756 O O . LYS A 1 97 ? -4.648 -9.381 -9.728 1.00 86.75 97 LYS A O 1
ATOM 761 N N . SER A 1 98 ? -3.611 -7.886 -8.409 1.00 85.38 98 SER A N 1
ATOM 762 C CA . SER A 1 98 ? -4.313 -6.719 -8.921 1.00 85.38 98 SER A CA 1
ATOM 763 C C . SER A 1 98 ? -3.685 -6.196 -10.213 1.00 85.38 98 SER A C 1
ATOM 765 O O . SER A 1 98 ? -2.463 -6.209 -10.395 1.00 85.38 98 SER A O 1
ATOM 767 N N . ASP A 1 99 ? -4.525 -5.669 -11.100 1.00 88.19 99 ASP A N 1
ATOM 768 C CA . ASP A 1 99 ? -4.050 -5.025 -12.324 1.00 88.19 99 ASP A CA 1
ATOM 769 C C . ASP A 1 99 ? -3.371 -3.684 -12.034 1.00 88.19 99 ASP A C 1
ATOM 771 O O . ASP A 1 99 ? -2.444 -3.299 -12.743 1.00 88.19 99 ASP A O 1
ATOM 775 N N . TRP A 1 100 ? -3.791 -2.967 -10.984 1.00 87.25 100 TRP A N 1
ATOM 776 C CA . TRP A 1 100 ? -3.249 -1.640 -10.685 1.00 87.25 100 TRP A CA 1
ATOM 777 C C . TRP A 1 100 ? -1.762 -1.694 -10.336 1.00 87.25 100 TRP A C 1
ATOM 779 O O . TRP A 1 100 ? -1.018 -0.834 -10.801 1.00 87.25 100 TRP A O 1
ATOM 789 N N . LEU A 1 101 ? -1.314 -2.701 -9.576 1.00 87.81 101 LEU A N 1
ATOM 790 C CA . LEU A 1 101 ? 0.091 -2.818 -9.189 1.00 87.81 101 LEU A CA 1
ATOM 791 C C . LEU A 1 101 ? 0.962 -3.180 -10.395 1.00 87.81 101 LEU A C 1
ATOM 793 O O . LEU A 1 101 ? 2.010 -2.574 -10.612 1.00 87.81 101 LEU A O 1
ATOM 797 N N . ASN A 1 102 ? 0.490 -4.107 -11.231 1.00 88.38 102 ASN A N 1
ATOM 798 C CA . ASN A 1 102 ? 1.160 -4.431 -12.488 1.00 88.38 102 ASN A CA 1
ATOM 799 C C . ASN A 1 102 ? 1.223 -3.206 -13.414 1.00 88.38 102 ASN A C 1
ATOM 801 O O . ASN A 1 102 ? 2.262 -2.946 -14.012 1.00 88.38 102 ASN A O 1
ATOM 805 N N . ASN A 1 103 ? 0.147 -2.420 -13.502 1.00 89.38 103 ASN A N 1
ATOM 806 C CA . ASN A 1 103 ? 0.114 -1.188 -14.291 1.00 89.38 103 ASN A CA 1
ATOM 807 C C . ASN A 1 103 ? 1.036 -0.103 -13.720 1.00 89.38 103 ASN A C 1
ATOM 809 O O . ASN A 1 103 ? 1.689 0.590 -14.496 1.00 89.38 103 ASN A O 1
ATOM 813 N N . LEU A 1 104 ? 1.129 0.028 -12.392 1.00 86.94 104 LEU A N 1
ATOM 814 C CA . LEU A 1 104 ? 2.068 0.934 -11.728 1.00 86.94 104 LEU A CA 1
ATOM 815 C C . LEU A 1 104 ? 3.501 0.589 -12.140 1.00 86.94 104 LEU A C 1
ATOM 817 O O . LEU A 1 104 ? 4.180 1.427 -12.724 1.00 86.94 104 LEU A O 1
ATOM 821 N N . VAL A 1 105 ? 3.917 -0.667 -11.944 1.00 87.25 105 VAL A N 1
ATOM 822 C CA . VAL A 1 105 ? 5.260 -1.130 -12.325 1.00 87.25 105 VAL A CA 1
ATOM 823 C C . VAL A 1 105 ? 5.492 -0.962 -13.818 1.00 87.25 105 VAL A C 1
ATOM 825 O O . VAL A 1 105 ? 6.526 -0.440 -14.220 1.00 87.25 105 VAL A O 1
ATOM 828 N N . LYS A 1 106 ? 4.525 -1.339 -14.656 1.00 90.69 106 LYS A N 1
ATOM 829 C CA . LYS A 1 106 ? 4.602 -1.163 -16.109 1.00 90.69 106 LYS A CA 1
ATOM 830 C C . LYS A 1 106 ? 4.888 0.286 -16.495 1.00 90.69 106 LYS A C 1
ATOM 832 O O . LYS A 1 106 ? 5.782 0.534 -17.302 1.00 90.69 106 LYS A O 1
ATOM 837 N N . ASN A 1 107 ? 4.160 1.230 -15.906 1.00 88.69 107 ASN A N 1
ATOM 838 C CA . ASN A 1 107 ? 4.338 2.653 -16.166 1.00 88.69 107 ASN A CA 1
ATOM 839 C C . ASN A 1 107 ? 5.695 3.151 -15.657 1.00 88.69 107 ASN A C 1
ATOM 841 O O . ASN A 1 107 ? 6.385 3.844 -16.400 1.00 88.69 107 ASN A O 1
ATOM 845 N N . THR A 1 108 ? 6.120 2.735 -14.460 1.00 85.75 108 THR A N 1
ATOM 846 C CA . THR A 1 108 ? 7.457 3.038 -13.925 1.00 85.75 108 THR A CA 1
ATOM 847 C C . THR A 1 108 ? 8.551 2.537 -14.862 1.00 85.75 108 THR A C 1
ATOM 849 O O . THR A 1 108 ? 9.480 3.277 -15.178 1.00 85.75 108 THR A O 1
ATOM 852 N N . LEU A 1 109 ? 8.431 1.308 -15.376 1.00 88.31 109 LEU A N 1
ATOM 853 C CA . LEU A 1 109 ? 9.414 0.751 -16.301 1.00 88.31 109 LEU A CA 1
ATOM 854 C C . LEU A 1 109 ? 9.471 1.536 -17.613 1.00 88.31 109 LEU A C 1
ATOM 856 O O . LEU A 1 109 ? 10.566 1.876 -18.053 1.00 88.31 109 LEU A O 1
ATOM 860 N N . LEU A 1 110 ? 8.317 1.869 -18.201 1.00 90.06 110 LEU A N 1
ATOM 861 C CA . LEU A 1 110 ? 8.222 2.660 -19.435 1.00 90.06 110 LEU A CA 1
ATOM 862 C C . LEU A 1 110 ? 8.683 4.116 -19.261 1.00 90.06 110 LEU A C 1
ATOM 864 O O . LEU A 1 110 ? 9.141 4.732 -20.226 1.00 90.06 110 LEU A O 1
ATOM 868 N N . ALA A 1 111 ? 8.595 4.669 -18.048 1.00 87.88 111 ALA A N 1
ATOM 869 C CA . ALA A 1 111 ? 9.083 6.010 -17.740 1.00 87.88 111 ALA A CA 1
ATOM 870 C C . ALA A 1 111 ? 10.612 6.124 -17.847 1.00 87.88 111 ALA A C 1
ATOM 872 O O . ALA A 1 111 ? 11.105 7.218 -18.096 1.00 87.88 111 ALA A O 1
ATOM 873 N N . ALA A 1 112 ? 11.344 5.008 -17.750 1.00 88.31 112 ALA A N 1
ATOM 874 C CA . ALA A 1 112 ? 12.803 4.906 -17.871 1.00 88.31 112 ALA A CA 1
ATOM 875 C C . ALA A 1 112 ? 13.637 5.627 -16.792 1.00 88.31 112 ALA A C 1
ATOM 877 O O . ALA A 1 112 ? 14.830 5.348 -16.693 1.00 88.31 112 ALA A O 1
ATOM 878 N N . ASP A 1 113 ? 13.039 6.470 -15.943 1.00 83.06 113 ASP A N 1
ATOM 879 C CA . ASP A 1 113 ? 13.738 7.211 -14.877 1.00 83.06 113 ASP A CA 1
ATOM 880 C C . ASP A 1 113 ? 14.534 6.285 -13.944 1.00 83.06 113 ASP A C 1
ATOM 882 O O . ASP A 1 113 ? 15.642 6.601 -13.510 1.00 83.06 113 ASP A O 1
ATOM 886 N N . TRP A 1 114 ? 14.012 5.079 -13.706 1.00 83.56 114 TRP A N 1
ATOM 887 C CA . TRP A 1 114 ? 14.641 4.070 -12.856 1.00 83.56 114 TRP A CA 1
ATOM 888 C C . TRP A 1 114 ? 16.051 3.654 -13.305 1.00 83.56 114 TRP A C 1
ATOM 890 O O . TRP A 1 114 ? 16.847 3.238 -12.466 1.00 83.56 114 TRP A O 1
ATOM 900 N N . TYR A 1 115 ? 16.365 3.770 -14.599 1.00 83.75 115 TYR A N 1
ATOM 901 C CA . TYR A 1 115 ? 17.663 3.404 -15.169 1.00 83.75 115 TYR A CA 1
ATOM 902 C C . TYR A 1 115 ? 18.757 4.438 -14.857 1.00 83.75 115 TYR A C 1
ATOM 904 O O . TYR A 1 115 ? 19.932 4.085 -14.782 1.00 83.75 115 TYR A O 1
ATOM 912 N N . PHE A 1 116 ? 18.381 5.706 -14.664 1.00 81.38 116 PHE A N 1
ATOM 913 C CA . PHE A 1 116 ? 19.322 6.822 -14.515 1.00 81.38 116 PHE A CA 1
ATOM 914 C C . PHE A 1 116 ? 19.550 7.246 -13.063 1.00 81.38 116 PHE A C 1
ATOM 916 O O . PHE A 1 116 ? 20.485 7.993 -12.789 1.00 81.38 116 PHE A O 1
ATOM 923 N N . ILE A 1 117 ? 18.729 6.766 -12.126 1.00 74.88 117 ILE A N 1
ATOM 924 C CA . ILE A 1 117 ? 18.861 7.075 -10.699 1.00 74.88 117 ILE A CA 1
ATOM 925 C C . ILE A 1 117 ? 19.979 6.206 -10.087 1.00 74.88 117 ILE A C 1
ATOM 927 O O . ILE A 1 117 ? 19.840 4.978 -10.032 1.00 74.88 117 ILE A O 1
ATOM 931 N N . PRO A 1 118 ? 21.079 6.800 -9.584 1.00 65.00 118 PRO A N 1
ATOM 932 C CA . PRO A 1 118 ? 22.112 6.052 -8.876 1.00 65.00 118 PRO A CA 1
ATOM 933 C C . PRO A 1 118 ? 21.540 5.389 -7.619 1.00 65.00 118 PRO A C 1
ATOM 935 O O . PRO A 1 118 ? 20.752 5.999 -6.900 1.00 65.00 118 PRO A O 1
ATOM 938 N N . ASN A 1 119 ? 21.957 4.153 -7.331 1.00 65.38 119 ASN A N 1
ATOM 939 C CA . ASN A 1 119 ? 21.498 3.375 -6.169 1.00 65.38 119 ASN A CA 1
ATOM 940 C C . ASN A 1 119 ? 19.974 3.190 -6.090 1.00 65.38 119 ASN A C 1
ATOM 942 O O . ASN A 1 119 ? 19.432 3.012 -4.999 1.00 65.38 119 ASN A O 1
ATOM 946 N N . ASN A 1 120 ? 19.276 3.216 -7.231 1.00 68.31 120 ASN A N 1
ATOM 947 C CA . ASN A 1 120 ? 17.839 3.008 -7.242 1.00 68.31 120 ASN A CA 1
ATOM 948 C C . ASN A 1 120 ? 17.490 1.642 -6.609 1.00 68.31 120 ASN A C 1
ATOM 950 O O . ASN A 1 120 ? 17.951 0.613 -7.110 1.00 68.31 120 ASN A O 1
ATOM 954 N N . PRO A 1 121 ? 16.660 1.585 -5.552 1.00 62.06 121 PRO A N 1
ATOM 955 C CA . PRO A 1 121 ? 16.289 0.326 -4.910 1.00 62.06 121 PRO A CA 1
ATOM 956 C C . PRO A 1 121 ? 15.569 -0.647 -5.858 1.00 62.06 121 PRO A C 1
ATOM 958 O O . PRO A 1 121 ? 15.679 -1.862 -5.672 1.00 62.06 121 PRO A O 1
ATOM 961 N N . TYR A 1 122 ? 14.914 -0.150 -6.917 1.00 63.06 122 TYR A N 1
ATOM 962 C CA . TYR A 1 122 ? 14.351 -0.973 -7.991 1.00 63.06 122 TYR A CA 1
ATOM 963 C C . TYR A 1 122 ? 15.449 -1.761 -8.738 1.00 63.06 122 TYR A C 1
ATOM 965 O O . TYR A 1 122 ? 15.235 -2.916 -9.100 1.00 63.06 122 TYR A O 1
ATOM 973 N N . LEU A 1 123 ? 16.663 -1.211 -8.890 1.00 59.91 123 LEU A N 1
ATOM 974 C CA . LEU A 1 123 ? 17.811 -1.889 -9.518 1.00 59.91 123 LEU A CA 1
ATOM 975 C C . LEU A 1 123 ? 18.423 -2.998 -8.652 1.00 59.91 123 LEU A C 1
ATOM 977 O O . LEU A 1 123 ? 19.321 -3.695 -9.112 1.00 59.91 123 LEU A O 1
ATOM 981 N N . ASN A 1 124 ? 17.939 -3.229 -7.429 1.00 68.31 124 ASN A N 1
ATOM 982 C CA . ASN A 1 124 ? 18.289 -4.448 -6.701 1.00 68.31 124 ASN A CA 1
ATOM 983 C C . ASN A 1 124 ? 17.543 -5.681 -7.250 1.00 68.31 124 ASN A C 1
ATOM 985 O O . ASN A 1 124 ? 17.851 -6.799 -6.830 1.00 68.31 124 ASN A O 1
ATOM 989 N N . SER A 1 125 ? 16.523 -5.510 -8.102 1.00 75.44 125 SER A N 1
ATOM 990 C CA . SER A 1 125 ? 15.841 -6.616 -8.788 1.00 75.44 125 SER A CA 1
ATOM 991 C C . SER A 1 125 ? 16.771 -7.233 -9.833 1.00 75.44 125 SER A C 1
ATOM 993 O O . SER A 1 125 ? 17.300 -6.534 -10.697 1.00 75.44 125 SER A O 1
ATOM 995 N N . GLU A 1 126 ? 16.928 -8.556 -9.796 1.00 83.31 126 GLU A N 1
ATOM 996 C CA . GLU A 1 126 ? 17.741 -9.280 -10.780 1.00 83.31 126 GLU A CA 1
ATOM 997 C C . GLU A 1 126 ? 17.139 -9.124 -12.185 1.00 83.31 126 GLU A C 1
ATOM 999 O O . GLU A 1 126 ? 17.848 -8.979 -13.184 1.00 83.31 126 GLU A O 1
ATOM 1004 N N . ALA A 1 127 ? 15.807 -9.107 -12.274 1.00 85.25 127 ALA A N 1
ATOM 1005 C CA . ALA A 1 127 ? 15.100 -8.867 -13.522 1.00 85.25 127 ALA A CA 1
ATOM 1006 C C . ALA A 1 127 ? 15.413 -7.479 -14.110 1.00 85.25 127 ALA A C 1
ATOM 1008 O O . ALA A 1 127 ? 15.651 -7.372 -15.317 1.00 85.25 127 ALA A O 1
ATOM 1009 N N . LEU A 1 128 ? 15.478 -6.435 -13.273 1.00 84.88 128 LEU A N 1
ATOM 1010 C CA . LEU A 1 128 ? 15.826 -5.088 -13.734 1.00 84.88 128 LEU A CA 1
ATOM 1011 C C . LEU A 1 128 ? 17.306 -4.917 -14.056 1.00 84.88 128 LEU A C 1
ATOM 1013 O O . LEU A 1 128 ? 17.614 -4.255 -15.043 1.00 84.88 128 LEU A O 1
ATOM 1017 N N . GLN A 1 129 ? 18.211 -5.556 -13.313 1.00 85.94 129 GLN A N 1
ATOM 1018 C CA . GLN A 1 129 ? 19.640 -5.577 -13.657 1.00 85.94 129 GLN A CA 1
ATOM 1019 C C . GLN A 1 129 ? 19.866 -6.212 -15.033 1.00 85.94 129 GLN A C 1
ATOM 1021 O O . GLN A 1 129 ? 20.528 -5.632 -15.891 1.00 85.94 129 GLN A O 1
ATOM 1026 N N . ASN A 1 130 ? 19.222 -7.353 -15.291 1.00 87.50 130 ASN A N 1
ATOM 1027 C CA . ASN A 1 130 ? 19.283 -8.019 -16.589 1.00 87.50 130 ASN A CA 1
ATOM 1028 C C . ASN A 1 130 ? 18.713 -7.151 -17.725 1.00 87.50 130 ASN A C 1
ATOM 1030 O O . ASN A 1 130 ? 19.244 -7.163 -18.840 1.00 87.50 130 ASN A O 1
ATOM 1034 N N . LEU A 1 131 ? 17.630 -6.405 -17.475 1.00 88.62 131 LEU A N 1
ATOM 1035 C CA . LEU A 1 131 ? 17.092 -5.453 -18.449 1.00 88.62 131 LEU A CA 1
ATOM 1036 C C . LEU A 1 131 ? 18.062 -4.283 -18.679 1.00 88.62 131 LEU A C 1
ATOM 1038 O O . LEU A 1 131 ? 18.320 -3.938 -19.832 1.00 88.62 131 LEU A O 1
ATOM 1042 N N . ALA A 1 132 ? 18.631 -3.709 -17.619 1.00 87.19 132 ALA A N 1
ATOM 1043 C CA . ALA A 1 132 ? 19.603 -2.622 -17.702 1.00 87.19 132 ALA A CA 1
ATOM 1044 C C . ALA A 1 132 ? 20.844 -3.029 -18.515 1.00 87.19 132 ALA A C 1
ATOM 1046 O O . ALA A 1 132 ? 21.289 -2.277 -19.381 1.00 87.19 132 ALA A O 1
ATOM 1047 N N . ASP A 1 133 ? 21.346 -4.251 -18.333 1.00 86.81 133 ASP A N 1
ATOM 1048 C CA . ASP A 1 133 ? 22.454 -4.787 -19.128 1.00 86.81 133 ASP A CA 1
ATOM 1049 C C . ASP A 1 133 ? 22.096 -4.960 -20.608 1.00 86.81 133 ASP A C 1
ATOM 1051 O O . ASP A 1 133 ? 22.925 -4.701 -21.486 1.00 86.81 133 ASP A O 1
ATOM 1055 N N . LYS A 1 134 ? 20.865 -5.388 -20.914 1.00 87.81 134 LYS A N 1
ATOM 1056 C CA . LYS A 1 134 ? 20.374 -5.482 -22.298 1.00 87.81 134 LYS A CA 1
ATOM 1057 C C . LYS A 1 134 ? 20.263 -4.104 -22.949 1.00 87.81 134 LYS A C 1
ATOM 1059 O O . LYS A 1 134 ? 20.726 -3.948 -24.078 1.00 87.81 134 LYS A O 1
ATOM 1064 N N . ILE A 1 135 ? 19.725 -3.119 -22.227 1.00 88.00 135 ILE A N 1
ATOM 1065 C CA . ILE A 1 135 ? 19.675 -1.714 -22.649 1.00 88.00 135 ILE A CA 1
ATOM 1066 C C . ILE A 1 135 ? 21.095 -1.220 -22.931 1.00 88.00 135 ILE A C 1
ATOM 1068 O O . ILE A 1 135 ? 21.389 -0.799 -24.045 1.00 88.00 135 ILE A O 1
ATOM 1072 N N . LYS A 1 136 ? 22.014 -1.361 -21.971 1.00 84.62 136 LYS A N 1
ATOM 1073 C CA . LYS A 1 136 ? 23.411 -0.932 -22.105 1.00 84.62 136 LYS A CA 1
ATOM 1074 C C . LYS A 1 136 ? 24.093 -1.560 -23.319 1.00 84.62 136 LYS A C 1
ATOM 1076 O O . LYS A 1 136 ? 24.757 -0.857 -24.075 1.00 84.62 136 LYS A O 1
ATOM 1081 N N . LYS A 1 137 ? 23.909 -2.867 -23.544 1.00 84.25 137 LYS A N 1
ATOM 1082 C CA . LYS A 1 137 ? 24.424 -3.561 -24.737 1.00 84.25 137 LYS A CA 1
ATOM 1083 C C . LYS A 1 137 ? 23.823 -3.002 -26.024 1.00 84.25 137 LYS A C 1
ATOM 1085 O O . LYS A 1 137 ? 24.565 -2.784 -26.975 1.00 84.25 137 LYS A O 1
ATOM 1090 N N . HIS A 1 138 ? 22.516 -2.751 -26.056 1.00 82.44 138 HIS A N 1
ATOM 1091 C CA . HIS A 1 138 ? 21.849 -2.168 -27.219 1.00 82.44 138 HIS A CA 1
ATOM 1092 C C . HIS A 1 138 ? 22.393 -0.770 -27.546 1.00 82.44 138 HIS A C 1
ATOM 1094 O O . HIS A 1 138 ? 22.785 -0.527 -28.685 1.00 82.44 138 HIS A O 1
ATOM 1100 N N . LEU A 1 139 ? 22.524 0.095 -26.536 1.00 79.19 139 LEU A N 1
ATOM 1101 C CA . LEU A 1 139 ? 23.090 1.442 -26.675 1.00 79.19 139 LEU A CA 1
ATOM 1102 C C . LEU A 1 139 ? 24.558 1.414 -27.139 1.00 79.19 139 LEU A C 1
ATOM 1104 O O . LEU A 1 139 ? 24.986 2.229 -27.952 1.00 79.19 139 LEU A O 1
ATOM 1108 N N . PHE A 1 140 ? 25.340 0.444 -26.657 1.00 74.44 140 PHE A N 1
ATOM 1109 C CA . PHE A 1 140 ? 26.738 0.267 -27.064 1.00 74.44 140 PHE A CA 1
ATOM 1110 C C . PHE A 1 140 ? 26.886 -0.207 -28.513 1.00 74.44 140 PHE A C 1
ATOM 1112 O O . PHE A 1 140 ? 27.870 0.122 -29.180 1.00 74.44 140 PHE A O 1
ATOM 1119 N N . LEU A 1 141 ? 25.916 -0.978 -29.008 1.00 67.00 141 LEU A N 1
ATOM 1120 C CA . LEU A 1 141 ? 25.876 -1.456 -30.388 1.00 67.00 141 LEU A CA 1
ATOM 1121 C C . LEU A 1 141 ? 25.350 -0.391 -31.361 1.00 67.00 141 LEU A C 1
ATOM 1123 O O . LEU A 1 141 ? 25.775 -0.388 -32.512 1.00 67.00 141 LEU A O 1
ATOM 1127 N N . SER A 1 142 ? 24.498 0.539 -30.912 1.00 62.81 142 SER A N 1
ATOM 1128 C CA . SER A 1 142 ? 23.935 1.610 -31.750 1.00 62.81 142 SER A CA 1
ATOM 1129 C C . SER A 1 142 ? 24.900 2.766 -32.063 1.00 62.81 142 SER A C 1
ATOM 1131 O O . SER A 1 142 ? 24.505 3.685 -32.768 1.00 62.81 142 SER A O 1
ATOM 1133 N N . ARG A 1 143 ? 26.144 2.720 -31.557 1.00 58.00 143 ARG A N 1
ATOM 1134 C CA . ARG A 1 143 ? 27.290 3.622 -31.822 1.00 58.00 143 ARG A CA 1
ATOM 1135 C C . ARG A 1 143 ? 26.992 4.918 -32.606 1.00 58.00 143 ARG A C 1
ATOM 1137 O O . ARG A 1 143 ? 27.327 5.040 -33.781 1.00 58.00 143 ARG A O 1
ATOM 1144 N N . THR A 1 144 ? 26.574 5.942 -31.880 1.00 49.16 144 THR A N 1
ATOM 1145 C CA . THR A 1 144 ? 27.276 7.236 -31.882 1.00 49.16 144 THR A CA 1
ATOM 1146 C C . THR A 1 144 ? 28.080 7.296 -30.583 1.00 49.16 144 THR A C 1
ATOM 1148 O O . THR A 1 144 ? 27.708 6.639 -29.614 1.00 49.16 144 THR A O 1
ATOM 1151 N N . SER A 1 145 ? 29.238 7.954 -30.574 1.00 48.19 145 SER A N 1
ATOM 1152 C CA . SER A 1 145 ? 30.144 8.092 -29.423 1.00 48.19 145 SER A CA 1
ATOM 1153 C C . SER A 1 145 ? 29.379 8.272 -28.100 1.00 48.19 145 SER A C 1
ATOM 1155 O O . SER A 1 145 ? 28.922 9.362 -27.782 1.00 48.19 145 SER A O 1
ATOM 1157 N N . ILE A 1 146 ? 29.272 7.212 -27.284 1.00 50.69 146 ILE A N 1
ATOM 1158 C CA . ILE A 1 146 ? 28.673 7.273 -25.929 1.00 50.69 146 ILE A CA 1
ATOM 1159 C C . ILE A 1 146 ? 29.355 8.352 -25.068 1.00 50.69 146 ILE A C 1
ATOM 1161 O O . ILE A 1 146 ? 28.766 8.870 -24.130 1.00 50.69 146 ILE A O 1
ATOM 1165 N N . PHE A 1 147 ? 30.583 8.726 -25.425 1.00 48.91 147 PHE A N 1
ATOM 1166 C CA . PHE A 1 147 ? 31.354 9.787 -24.790 1.00 48.91 147 PHE A CA 1
ATOM 1167 C C . PHE A 1 147 ? 30.880 11.219 -25.112 1.00 48.91 147 PHE A C 1
ATOM 1169 O O . PHE A 1 147 ? 31.414 12.151 -24.522 1.00 48.91 147 PHE A O 1
ATOM 1176 N N . GLU A 1 148 ? 29.898 11.411 -26.003 1.00 53.09 148 GLU A N 1
ATOM 1177 C CA . GLU A 1 148 ? 29.396 12.738 -26.413 1.00 53.09 148 GLU A CA 1
ATOM 1178 C C . GLU A 1 148 ? 27.865 12.882 -26.338 1.00 53.09 148 GLU A C 1
ATOM 1180 O O . GLU A 1 148 ? 27.340 13.960 -26.616 1.00 53.09 148 GLU A O 1
ATOM 1185 N N . MET A 1 149 ? 27.126 11.830 -25.966 1.00 67.19 149 MET A N 1
ATOM 1186 C CA . MET A 1 149 ? 25.672 11.935 -25.803 1.00 67.19 149 MET A CA 1
ATOM 1187 C C . MET A 1 149 ? 25.341 12.646 -24.492 1.00 67.19 149 MET A C 1
ATOM 1189 O O . MET A 1 149 ? 25.816 12.252 -23.429 1.00 67.19 149 MET A O 1
ATOM 1193 N N . ASN A 1 150 ? 24.504 13.680 -24.568 1.00 75.19 150 ASN A N 1
ATOM 1194 C CA . ASN A 1 150 ? 23.932 14.289 -23.373 1.00 75.19 150 ASN A CA 1
ATOM 1195 C C . ASN A 1 150 ? 22.912 13.333 -22.712 1.00 75.19 150 ASN A C 1
ATOM 1197 O O . ASN A 1 150 ? 22.469 12.336 -23.304 1.00 75.19 150 ASN A O 1
ATOM 1201 N N . ASP A 1 151 ? 22.536 13.643 -21.472 1.00 76.56 151 ASP A N 1
ATOM 1202 C CA . ASP A 1 151 ? 21.621 12.817 -20.678 1.00 76.56 151 ASP A CA 1
ATOM 1203 C C . ASP A 1 151 ? 20.232 12.680 -21.330 1.00 76.56 151 ASP A C 1
ATOM 1205 O O . ASP A 1 151 ? 19.605 11.624 -21.241 1.00 76.56 151 ASP A O 1
ATOM 1209 N N . GLU A 1 152 ? 19.763 13.706 -22.048 1.00 82.50 152 GLU A N 1
ATOM 1210 C CA . GLU A 1 152 ? 18.447 13.714 -22.697 1.00 82.50 152 GLU A CA 1
ATOM 1211 C C . GLU A 1 152 ? 18.378 12.741 -23.885 1.00 82.50 152 GLU A C 1
ATOM 1213 O O . GLU A 1 152 ? 17.394 12.014 -24.058 1.00 82.50 152 GLU A O 1
ATOM 1218 N N . ASP A 1 153 ? 19.435 12.682 -24.692 1.00 82.00 153 ASP A N 1
ATOM 1219 C CA . ASP A 1 153 ? 19.520 11.761 -25.822 1.00 82.00 153 ASP A CA 1
ATOM 1220 C C . ASP A 1 153 ? 19.665 10.314 -25.336 1.00 82.00 153 ASP A C 1
ATOM 1222 O O . ASP A 1 153 ? 19.025 9.403 -25.872 1.00 82.00 153 ASP A O 1
ATOM 1226 N N . SER A 1 154 ? 20.432 10.105 -24.262 1.00 80.06 154 SER A N 1
ATOM 1227 C CA . SER A 1 154 ? 20.528 8.807 -23.586 1.00 80.06 154 SER A CA 1
ATOM 1228 C C . SER A 1 154 ? 19.160 8.359 -23.061 1.00 80.06 154 SER A C 1
ATOM 1230 O O . SER A 1 154 ? 18.744 7.223 -23.294 1.00 80.06 154 SER A O 1
ATOM 1232 N N . PHE A 1 155 ? 18.412 9.264 -22.428 1.00 86.50 155 PHE A N 1
ATOM 1233 C CA . PHE A 1 155 ? 17.062 9.008 -21.931 1.00 86.50 155 PHE A CA 1
ATOM 1234 C C . PHE A 1 155 ? 16.079 8.618 -23.046 1.00 86.50 155 PHE A C 1
ATOM 1236 O O . PHE A 1 155 ? 15.361 7.618 -22.932 1.00 86.50 155 PHE A O 1
ATOM 1243 N N . LYS A 1 156 ? 16.085 9.352 -24.167 1.00 87.50 156 LYS A N 1
ATOM 1244 C CA . LYS A 1 156 ? 15.261 9.041 -25.349 1.00 87.50 156 LYS A CA 1
ATOM 1245 C C . LYS A 1 156 ? 15.581 7.664 -25.923 1.00 87.50 156 LYS A C 1
ATOM 1247 O O . LYS A 1 156 ? 14.658 6.911 -26.238 1.00 87.50 156 LYS A O 1
ATOM 1252 N N . LEU A 1 157 ? 16.860 7.301 -26.034 1.00 86.94 157 LEU A N 1
ATOM 1253 C CA . LEU A 1 157 ? 17.244 5.985 -26.544 1.00 86.94 157 LEU A CA 1
ATOM 1254 C C . LEU A 1 157 ? 16.764 4.846 -25.637 1.00 86.94 157 LEU A C 1
ATOM 1256 O O . LEU A 1 157 ? 16.278 3.836 -26.147 1.00 86.94 157 LEU A O 1
ATOM 1260 N N . VAL A 1 158 ? 16.840 5.008 -24.312 1.00 89.06 158 VAL A N 1
ATOM 1261 C CA . VAL A 1 158 ? 16.314 4.007 -23.369 1.00 89.06 158 VAL A CA 1
ATOM 1262 C C . VAL A 1 158 ? 14.801 3.847 -23.529 1.00 89.06 158 VAL A C 1
ATOM 1264 O O . VAL A 1 158 ? 14.323 2.719 -23.662 1.00 89.06 158 VAL A O 1
ATOM 1267 N N . LYS A 1 159 ? 14.041 4.948 -23.597 1.00 90.69 159 LYS A N 1
ATOM 1268 C CA . LYS A 1 159 ? 12.587 4.902 -23.844 1.00 90.69 159 LYS A CA 1
ATOM 1269 C C . LYS A 1 159 ? 12.230 4.228 -25.168 1.00 90.69 159 LYS A C 1
ATOM 1271 O O . LYS A 1 159 ? 11.302 3.415 -25.217 1.00 90.69 159 LYS A O 1
ATOM 1276 N N . ASN A 1 160 ? 12.980 4.525 -26.226 1.00 89.06 160 ASN A N 1
ATOM 1277 C CA . ASN A 1 160 ? 12.791 3.902 -27.533 1.00 89.06 160 ASN A CA 1
ATOM 1278 C C . ASN A 1 160 ? 13.075 2.399 -27.480 1.00 89.06 160 ASN A C 1
ATOM 1280 O O . ASN A 1 160 ? 12.285 1.614 -28.001 1.00 89.06 160 ASN A O 1
ATOM 1284 N N . TYR A 1 161 ? 14.153 1.989 -26.803 1.00 89.50 161 TYR A N 1
ATOM 1285 C CA . TYR A 1 161 ? 14.460 0.576 -26.616 1.00 89.50 161 TYR A CA 1
ATOM 1286 C C . TYR A 1 161 ? 13.331 -0.134 -25.874 1.00 89.50 161 TYR A C 1
ATOM 1288 O O . TYR A 1 161 ? 12.816 -1.125 -26.380 1.00 89.50 161 TYR A O 1
ATOM 1296 N N . LEU A 1 162 ? 12.886 0.397 -24.733 1.00 91.00 162 LEU A N 1
ATOM 1297 C CA . LEU A 1 162 ? 11.792 -0.182 -23.947 1.00 91.00 162 LEU A CA 1
ATOM 1298 C C . LEU A 1 162 ? 10.503 -0.336 -24.761 1.00 91.00 162 LEU A C 1
ATOM 1300 O O . LEU A 1 162 ? 9.853 -1.373 -24.684 1.00 91.00 162 LEU A O 1
ATOM 1304 N N . SER A 1 163 ? 10.179 0.658 -25.590 1.00 89.12 163 SER A N 1
ATOM 1305 C CA . SER A 1 163 ? 9.009 0.627 -26.478 1.00 89.12 163 SER A CA 1
ATOM 1306 C C . SER A 1 163 ? 9.145 -0.383 -27.626 1.00 89.12 163 SER A C 1
ATOM 1308 O O . SER A 1 163 ? 8.141 -0.783 -28.209 1.00 89.12 163 SER A O 1
ATOM 1310 N N . SER A 1 164 ? 10.374 -0.789 -27.961 1.00 88.75 164 SER A N 1
ATOM 1311 C CA . SER A 1 164 ? 10.679 -1.767 -29.016 1.00 88.75 164 SER A CA 1
ATOM 1312 C C . SER A 1 164 ? 10.710 -3.221 -28.530 1.00 88.75 164 SER A C 1
ATOM 1314 O O . SER A 1 164 ? 10.747 -4.140 -29.348 1.00 88.75 164 SER A O 1
ATOM 1316 N N . ILE A 1 165 ? 10.719 -3.442 -27.211 1.00 90.19 165 ILE A N 1
ATOM 1317 C CA . ILE A 1 165 ? 10.713 -4.782 -26.622 1.00 90.19 165 ILE A CA 1
ATOM 1318 C C . ILE A 1 165 ? 9.382 -5.472 -26.941 1.00 90.19 165 ILE A C 1
ATOM 1320 O O . ILE A 1 165 ? 8.317 -4.857 -26.900 1.00 90.19 165 ILE A O 1
ATOM 1324 N N . ASP A 1 166 ? 9.443 -6.775 -27.225 1.00 92.69 166 ASP A N 1
ATOM 1325 C CA . ASP A 1 166 ? 8.248 -7.593 -27.416 1.00 92.69 166 ASP A CA 1
ATOM 1326 C C . ASP A 1 166 ? 7.279 -7.462 -26.227 1.00 92.69 166 ASP A C 1
ATOM 1328 O O . ASP A 1 166 ? 7.666 -7.594 -25.063 1.00 92.69 166 ASP A O 1
ATOM 1332 N N . LYS A 1 167 ? 5.997 -7.222 -26.526 1.00 91.94 167 LYS A N 1
ATOM 1333 C CA . LYS A 1 167 ? 4.975 -6.955 -25.509 1.00 91.94 167 LYS A CA 1
ATOM 1334 C C . LYS A 1 167 ? 4.795 -8.127 -24.545 1.00 91.94 167 LYS A C 1
ATOM 1336 O O . LYS A 1 167 ? 4.618 -7.890 -23.354 1.00 91.94 167 LYS A O 1
ATOM 1341 N N . SER A 1 168 ? 4.841 -9.368 -25.036 1.00 92.19 168 SER A N 1
ATOM 1342 C CA . SER A 1 168 ? 4.662 -10.547 -24.183 1.00 92.19 168 SER A CA 1
ATOM 1343 C C . SER A 1 168 ? 5.832 -10.707 -23.215 1.00 92.19 168 SER A C 1
ATOM 1345 O O . SER A 1 168 ? 5.616 -10.866 -22.015 1.00 92.19 168 SER A O 1
ATOM 1347 N N . PHE A 1 169 ? 7.060 -10.519 -23.707 1.00 91.06 169 PHE A N 1
ATOM 1348 C CA . PHE A 1 169 ? 8.249 -10.489 -22.863 1.00 91.06 169 PHE A CA 1
ATOM 1349 C C . PHE A 1 169 ? 8.192 -9.344 -21.841 1.00 91.06 169 PHE A C 1
ATOM 1351 O O . PHE A 1 169 ? 8.544 -9.531 -20.677 1.00 91.06 169 PHE A O 1
ATOM 1358 N N . PHE A 1 170 ? 7.741 -8.155 -22.252 1.00 91.56 170 PHE A N 1
ATOM 1359 C CA . PHE A 1 170 ? 7.634 -7.005 -21.356 1.00 91.56 170 PHE A CA 1
ATOM 1360 C C . PHE A 1 170 ? 6.596 -7.229 -20.249 1.00 91.56 170 PHE A C 1
ATOM 1362 O O . PHE A 1 170 ? 6.874 -6.950 -19.085 1.00 91.56 170 PHE A O 1
ATOM 1369 N N . ASP A 1 171 ? 5.430 -7.787 -20.577 1.00 91.88 171 ASP A N 1
ATOM 1370 C CA . ASP A 1 171 ? 4.394 -8.098 -19.588 1.00 91.88 171 ASP A CA 1
ATOM 1371 C C . ASP A 1 171 ? 4.857 -9.200 -18.601 1.00 91.88 171 ASP A C 1
ATOM 1373 O O . ASP A 1 171 ? 4.541 -9.136 -17.410 1.00 91.88 171 ASP A O 1
ATOM 1377 N N . GLU A 1 172 ? 5.652 -10.185 -19.041 1.00 92.31 172 GLU A N 1
ATOM 1378 C CA . GLU A 1 172 ? 6.293 -11.165 -18.144 1.00 92.31 172 GLU A CA 1
ATOM 1379 C C . GLU A 1 172 ? 7.349 -10.529 -17.234 1.00 92.31 172 GLU A C 1
ATOM 1381 O O . GLU A 1 172 ? 7.395 -10.818 -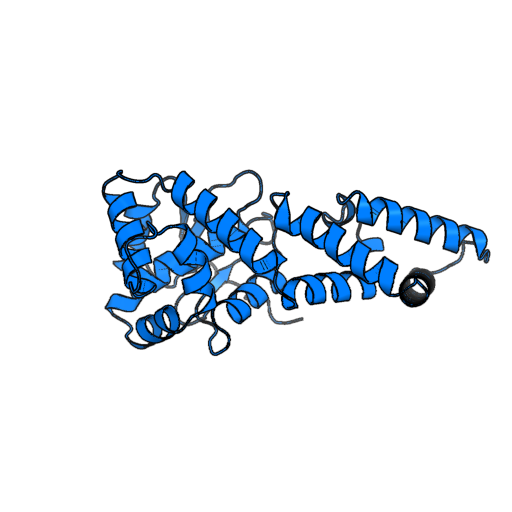16.033 1.00 92.31 172 GLU A O 1
ATOM 1386 N N . LEU A 1 173 ? 8.168 -9.627 -17.781 1.00 90.38 173 LEU A N 1
ATOM 1387 C CA . LEU A 1 173 ? 9.143 -8.868 -17.010 1.00 90.38 173 LEU A CA 1
ATOM 1388 C C . LEU A 1 173 ? 8.455 -8.041 -15.920 1.00 90.38 173 LEU A C 1
ATOM 1390 O O . LEU A 1 173 ? 8.882 -8.092 -14.768 1.00 90.38 173 LEU A O 1
ATOM 1394 N N . VAL A 1 174 ? 7.371 -7.335 -16.257 1.00 90.94 174 VAL A N 1
ATOM 1395 C CA . VAL A 1 174 ? 6.571 -6.556 -15.298 1.00 90.94 174 VAL A CA 1
ATOM 1396 C C . VAL A 1 174 ? 6.107 -7.437 -14.143 1.00 90.94 174 VAL A C 1
ATOM 1398 O O . VAL A 1 174 ? 6.294 -7.061 -12.987 1.00 90.94 174 VAL A O 1
ATOM 1401 N N . LYS A 1 175 ? 5.571 -8.632 -14.419 1.00 90.88 175 LYS A N 1
ATOM 1402 C CA . LYS A 1 175 ? 5.137 -9.565 -13.366 1.00 90.88 175 LYS A CA 1
ATOM 1403 C C . LYS A 1 175 ? 6.297 -10.003 -12.472 1.00 90.88 175 LYS A C 1
ATOM 1405 O O . LYS A 1 175 ? 6.149 -10.027 -11.251 1.00 90.88 175 LYS A O 1
ATOM 1410 N N . LYS A 1 176 ? 7.457 -10.318 -13.061 1.00 89.44 176 LYS A N 1
ATOM 1411 C CA . LYS A 1 176 ? 8.652 -10.737 -12.313 1.00 89.44 176 LYS A CA 1
ATOM 1412 C C . LYS A 1 176 ? 9.170 -9.616 -11.407 1.00 89.44 176 LYS A C 1
ATOM 1414 O O . LYS A 1 176 ? 9.381 -9.845 -10.220 1.00 89.44 176 LYS A O 1
ATOM 1419 N N . VAL A 1 177 ? 9.301 -8.403 -11.942 1.00 87.56 177 VAL A N 1
ATOM 1420 C CA . VAL A 1 177 ? 9.727 -7.211 -11.189 1.00 87.56 177 VAL A CA 1
ATOM 1421 C C . VAL A 1 177 ? 8.736 -6.892 -10.072 1.00 87.56 177 VAL A C 1
ATOM 1423 O O . VAL A 1 177 ? 9.140 -6.673 -8.934 1.00 87.56 177 VAL A O 1
ATOM 1426 N N . THR A 1 178 ? 7.436 -6.942 -10.367 1.00 87.94 178 THR A N 1
ATOM 1427 C CA . THR A 1 178 ? 6.372 -6.714 -9.380 1.00 87.94 178 THR A CA 1
ATOM 1428 C C . THR A 1 178 ? 6.486 -7.686 -8.204 1.00 87.94 178 THR A C 1
ATOM 1430 O O . THR A 1 178 ? 6.441 -7.270 -7.047 1.00 87.94 178 THR A O 1
ATOM 1433 N N . PHE A 1 179 ? 6.690 -8.975 -8.486 1.00 87.94 179 PHE A N 1
ATOM 1434 C CA . PHE A 1 179 ? 6.866 -9.997 -7.458 1.00 87.94 179 PHE A CA 1
ATOM 1435 C C . PHE A 1 179 ? 8.156 -9.814 -6.643 1.00 87.94 179 PHE A C 1
ATOM 1437 O O . PHE A 1 179 ? 8.124 -9.923 -5.418 1.00 87.94 179 PHE A O 1
ATOM 1444 N N . GLU A 1 180 ? 9.283 -9.512 -7.290 1.00 83.88 180 GLU A N 1
ATOM 1445 C CA . GLU A 1 180 ? 10.562 -9.297 -6.601 1.00 83.88 180 GLU A CA 1
ATOM 1446 C C . GLU A 1 180 ? 10.547 -8.067 -5.687 1.00 83.88 180 GLU A C 1
ATOM 1448 O O . GLU A 1 180 ? 11.124 -8.110 -4.602 1.00 83.88 180 GLU A O 1
ATOM 1453 N N . ILE A 1 181 ? 9.895 -6.981 -6.106 1.00 78.88 181 ILE A N 1
ATOM 1454 C CA . ILE A 1 181 ? 9.868 -5.730 -5.342 1.00 78.88 181 ILE A CA 1
ATOM 1455 C C . ILE A 1 181 ? 8.803 -5.787 -4.249 1.00 78.88 181 ILE A C 1
ATOM 1457 O O . ILE A 1 181 ? 9.117 -5.565 -3.086 1.00 78.88 181 ILE A O 1
ATOM 1461 N N . TYR A 1 182 ? 7.560 -6.120 -4.593 1.00 81.25 182 TYR A N 1
ATOM 1462 C CA . TYR A 1 182 ? 6.431 -5.993 -3.664 1.00 81.25 182 TYR A CA 1
ATOM 1463 C C . TYR A 1 182 ? 6.003 -7.314 -3.020 1.00 81.25 182 TYR A C 1
ATOM 1465 O O . TYR A 1 182 ? 5.251 -7.300 -2.049 1.00 81.25 182 TYR A O 1
ATOM 1473 N N . GLY A 1 183 ? 6.446 -8.457 -3.551 1.00 80.19 183 GLY A N 1
ATOM 1474 C CA . GLY A 1 183 ? 6.038 -9.780 -3.078 1.00 80.19 183 GLY A CA 1
ATOM 1475 C C . GLY A 1 183 ? 7.013 -10.440 -2.113 1.00 80.19 183 GLY A C 1
ATOM 1476 O O . GLY A 1 183 ? 6.584 -11.017 -1.120 1.00 80.19 183 GLY A O 1
ATOM 1477 N N . THR A 1 184 ? 8.316 -10.375 -2.389 1.00 75.00 184 THR A N 1
ATOM 1478 C CA . THR A 1 184 ? 9.326 -11.129 -1.621 1.00 75.00 184 THR A CA 1
ATOM 1479 C C . THR A 1 184 ? 10.219 -10.262 -0.755 1.00 75.00 184 THR A C 1
ATOM 1481 O O . THR A 1 184 ? 10.772 -10.748 0.231 1.00 75.00 184 THR A O 1
ATOM 1484 N N . ARG A 1 185 ? 10.375 -8.986 -1.105 1.00 64.06 185 ARG A N 1
ATOM 1485 C CA . ARG A 1 185 ? 11.253 -8.071 -0.390 1.00 64.06 185 ARG A CA 1
ATOM 1486 C C . ARG A 1 185 ? 10.471 -7.172 0.543 1.00 64.06 185 ARG A C 1
ATOM 1488 O O . ARG A 1 185 ? 9.322 -6.803 0.309 1.00 64.06 185 ARG A O 1
ATOM 1495 N N . SER A 1 186 ? 11.153 -6.802 1.608 1.00 61.50 186 SER A N 1
ATOM 1496 C CA . SER A 1 186 ? 10.790 -5.672 2.432 1.00 61.50 186 SER A CA 1
ATOM 1497 C C . SER A 1 186 ? 11.122 -4.403 1.636 1.00 61.50 186 SER A C 1
ATOM 1499 O O . SER A 1 186 ? 12.271 -3.958 1.615 1.00 61.50 186 SER A O 1
ATOM 1501 N N . ALA A 1 187 ? 10.158 -3.897 0.869 1.00 58.66 187 ALA A N 1
ATOM 1502 C CA . ALA A 1 187 ? 10.348 -2.713 0.043 1.00 58.66 187 ALA A CA 1
ATOM 1503 C C . ALA A 1 187 ? 9.991 -1.440 0.809 1.00 58.66 187 ALA A C 1
ATOM 1505 O O . ALA A 1 187 ? 8.934 -1.343 1.439 1.00 58.66 187 ALA A O 1
ATOM 1506 N N . TRP A 1 188 ? 10.847 -0.427 0.674 1.00 64.31 188 TRP A N 1
ATOM 1507 C CA . TRP A 1 188 ? 10.419 0.940 0.922 1.00 64.31 188 TRP A CA 1
ATOM 1508 C C . TRP A 1 188 ? 9.336 1.283 -0.106 1.00 64.31 188 TRP A C 1
ATOM 1510 O O . TRP A 1 188 ? 9.560 1.183 -1.312 1.00 64.31 188 TRP A O 1
ATOM 1520 N N . LEU A 1 189 ? 8.141 1.600 0.382 1.00 74.50 189 LEU A N 1
ATOM 1521 C CA . LEU A 1 189 ? 7.003 1.960 -0.453 1.00 74.50 189 LEU A CA 1
ATOM 1522 C C . LEU A 1 189 ? 6.997 3.472 -0.606 1.00 74.50 189 LEU A C 1
ATOM 1524 O O . LEU A 1 189 ? 6.978 4.161 0.403 1.00 74.50 189 LEU A O 1
ATOM 1528 N N . ASP A 1 190 ? 7.027 3.993 -1.823 1.00 73.88 190 ASP A N 1
ATOM 1529 C CA . ASP A 1 190 ? 6.962 5.437 -2.044 1.00 73.88 190 ASP A CA 1
ATOM 1530 C C . ASP A 1 190 ? 5.556 6.011 -1.762 1.00 73.88 190 ASP A C 1
ATOM 1532 O O . ASP A 1 190 ? 4.583 5.295 -1.498 1.00 73.88 190 ASP A O 1
ATOM 1536 N N . TYR A 1 191 ? 5.456 7.342 -1.785 1.00 77.19 191 TYR A N 1
ATOM 1537 C CA . TYR A 1 191 ? 4.198 8.056 -1.555 1.00 77.19 191 TYR A CA 1
ATOM 1538 C C . TYR A 1 191 ? 3.098 7.641 -2.544 1.00 77.19 191 TYR A C 1
ATOM 1540 O O . TYR A 1 191 ? 1.931 7.498 -2.161 1.00 77.19 191 TYR A O 1
ATOM 1548 N N . ASP A 1 192 ? 3.466 7.434 -3.808 1.00 77.62 192 ASP A N 1
ATOM 1549 C CA . ASP A 1 192 ? 2.534 7.079 -4.875 1.00 77.62 192 ASP A CA 1
ATOM 1550 C C . ASP A 1 192 ? 1.948 5.692 -4.642 1.00 77.62 192 ASP A C 1
ATOM 1552 O O . ASP A 1 192 ? 0.733 5.504 -4.748 1.00 77.62 192 ASP A O 1
ATOM 1556 N N . PHE A 1 193 ? 2.778 4.737 -4.225 1.00 82.06 193 PHE A N 1
ATOM 1557 C CA . PHE A 1 193 ? 2.328 3.420 -3.811 1.00 82.06 193 PHE A CA 1
ATOM 1558 C C . PHE A 1 193 ? 1.355 3.515 -2.635 1.00 82.06 193 PHE A C 1
ATOM 1560 O O . PHE A 1 193 ? 0.275 2.928 -2.687 1.00 82.06 193 PHE A O 1
ATOM 1567 N N . LEU A 1 194 ? 1.689 4.270 -1.584 1.00 85.25 194 LEU A N 1
ATOM 1568 C CA . LEU A 1 194 ? 0.809 4.427 -0.419 1.00 85.25 194 LEU A CA 1
ATOM 1569 C C . LEU A 1 194 ? -0.540 5.053 -0.808 1.00 85.25 194 LEU A C 1
ATOM 1571 O O . LEU A 1 194 ? -1.596 4.590 -0.368 1.00 85.25 194 LEU A O 1
ATOM 1575 N N . THR A 1 195 ? -0.525 6.045 -1.698 1.00 84.06 195 THR A N 1
ATOM 1576 C CA . THR A 1 195 ? -1.741 6.660 -2.246 1.00 84.06 195 THR A CA 1
ATOM 1577 C C . THR A 1 195 ? -2.567 5.652 -3.045 1.00 84.06 195 THR A C 1
ATOM 1579 O O . THR A 1 195 ? -3.781 5.555 -2.845 1.00 84.06 195 THR A O 1
ATOM 1582 N N . LYS A 1 196 ? -1.923 4.837 -3.888 1.00 86.62 196 LYS A N 1
ATOM 1583 C CA . LYS A 1 196 ? -2.585 3.769 -4.649 1.00 86.62 196 LYS A CA 1
ATOM 1584 C C . LYS A 1 196 ? -3.167 2.684 -3.755 1.00 86.62 196 LYS A C 1
ATOM 1586 O O . LYS A 1 196 ? -4.253 2.195 -4.048 1.00 86.62 196 LYS A O 1
ATOM 1591 N N . VAL A 1 197 ? -2.519 2.355 -2.638 1.00 88.88 197 VAL A N 1
ATOM 1592 C CA . VAL A 1 197 ? -3.093 1.439 -1.645 1.00 88.88 197 VAL A CA 1
ATOM 1593 C C . VAL A 1 197 ? -4.365 2.020 -1.035 1.00 88.88 197 VAL A C 1
ATOM 1595 O O . VAL A 1 197 ? -5.346 1.291 -0.897 1.00 88.88 197 VAL A O 1
ATOM 1598 N N . ASN A 1 198 ? -4.402 3.319 -0.720 1.00 89.56 198 ASN A N 1
ATOM 1599 C CA . ASN A 1 198 ? -5.648 3.941 -0.274 1.00 89.56 198 ASN A CA 1
ATOM 1600 C C . ASN A 1 198 ? -6.742 3.850 -1.342 1.00 89.56 198 ASN A C 1
ATOM 1602 O O . ASN A 1 198 ? -7.859 3.487 -1.005 1.00 89.56 198 ASN A O 1
ATOM 1606 N N . GLU A 1 199 ? -6.440 4.153 -2.605 1.00 89.94 199 GLU A N 1
ATOM 1607 C CA . GLU A 1 199 ? -7.418 4.034 -3.698 1.00 89.94 199 GLU A CA 1
ATOM 1608 C C . GLU A 1 199 ? -7.893 2.587 -3.899 1.00 89.94 199 GLU A C 1
ATOM 1610 O O . GLU A 1 199 ? -9.067 2.357 -4.166 1.00 89.94 199 GLU A O 1
ATOM 1615 N N . ALA A 1 200 ? -7.006 1.604 -3.737 1.00 90.19 200 ALA A N 1
ATOM 1616 C CA . ALA A 1 200 ? -7.352 0.193 -3.858 1.00 90.19 200 ALA A CA 1
ATOM 1617 C C . ALA A 1 200 ? -8.243 -0.284 -2.702 1.00 90.19 200 ALA A C 1
ATOM 1619 O O . ALA A 1 200 ? -9.213 -1.003 -2.923 1.00 90.19 200 ALA A O 1
ATOM 1620 N N . LEU A 1 201 ? -7.928 0.117 -1.467 1.00 91.25 201 LEU A N 1
ATOM 1621 C CA . LEU A 1 201 ? -8.713 -0.250 -0.290 1.00 91.25 201 LEU A CA 1
ATOM 1622 C C . LEU A 1 201 ? -10.024 0.538 -0.218 1.00 91.25 201 LEU A C 1
ATOM 1624 O O . LEU A 1 201 ? -11.054 -0.014 0.157 1.00 91.25 201 LEU A O 1
ATOM 1628 N N . PHE A 1 202 ? -10.013 1.810 -0.595 1.00 91.25 202 PHE A N 1
ATOM 1629 C CA . PHE A 1 202 ? -11.140 2.726 -0.455 1.00 91.25 202 PHE A CA 1
ATOM 1630 C C . PHE A 1 202 ? -11.339 3.543 -1.746 1.00 91.25 202 PHE A C 1
ATOM 1632 O O . PHE A 1 202 ? -11.033 4.733 -1.777 1.00 91.25 202 PHE A O 1
ATOM 1639 N N . PRO A 1 203 ? -11.895 2.952 -2.823 1.00 85.00 203 PRO A N 1
ATOM 1640 C CA . PRO A 1 203 ? -11.984 3.609 -4.136 1.00 85.00 203 PRO A CA 1
ATOM 1641 C C . PRO A 1 203 ? -12.743 4.939 -4.144 1.00 85.00 203 PRO A C 1
ATOM 1643 O O . PRO A 1 203 ? -12.495 5.798 -4.987 1.00 85.00 203 PRO A O 1
ATOM 1646 N N . ASN A 1 204 ? -13.664 5.116 -3.195 1.00 82.12 204 ASN A N 1
ATOM 1647 C CA . ASN A 1 204 ? -14.528 6.289 -3.103 1.00 82.12 204 ASN A CA 1
ATOM 1648 C C . ASN A 1 204 ? -14.099 7.276 -2.006 1.00 82.12 204 ASN A C 1
ATOM 1650 O O . ASN A 1 204 ? -14.808 8.254 -1.766 1.00 82.12 204 ASN A O 1
ATOM 1654 N N . SER A 1 205 ? -12.968 7.049 -1.327 1.00 83.00 205 SER A N 1
ATOM 1655 C CA . SER A 1 205 ? -12.542 7.914 -0.227 1.00 83.00 205 SER A CA 1
ATOM 1656 C C . SER A 1 205 ? -11.023 7.963 -0.020 1.00 83.00 205 SER A C 1
ATOM 1658 O O . SER A 1 205 ? -10.242 7.185 -0.559 1.00 83.00 205 SER A O 1
ATOM 1660 N N . LYS A 1 206 ? -10.568 8.961 0.744 1.00 81.75 206 LYS A N 1
ATOM 1661 C CA . LYS A 1 206 ? -9.147 9.172 1.075 1.00 81.75 206 LYS A CA 1
ATOM 1662 C C . LYS A 1 206 ? -8.891 9.041 2.568 1.00 81.75 206 LYS A C 1
ATOM 1664 O O . LYS A 1 206 ? -8.234 9.891 3.159 1.00 81.75 206 LYS A O 1
ATOM 1669 N N . ILE A 1 207 ? -9.481 8.026 3.200 1.00 87.00 207 ILE A N 1
ATOM 1670 C CA . ILE A 1 207 ? -9.535 7.955 4.664 1.00 87.00 207 ILE A CA 1
ATOM 1671 C C . ILE A 1 207 ? -8.187 7.610 5.311 1.00 87.00 207 ILE A C 1
ATOM 1673 O O . ILE A 1 207 ? -7.919 8.146 6.383 1.00 87.00 207 ILE A O 1
ATOM 1677 N N . LEU A 1 208 ? -7.320 6.798 4.677 1.00 83.94 208 LEU A N 1
ATOM 1678 C CA . LEU A 1 208 ? -6.041 6.368 5.282 1.00 83.94 208 LEU A CA 1
ATOM 1679 C C . LEU A 1 208 ? -5.062 7.522 5.514 1.00 83.94 208 LEU A C 1
ATOM 1681 O O . LEU A 1 208 ? -4.295 7.474 6.475 1.00 83.94 208 LEU A O 1
ATOM 1685 N N . PHE A 1 209 ? -5.113 8.544 4.652 1.00 81.94 209 PHE A N 1
ATOM 1686 C CA . PHE A 1 209 ? -4.229 9.714 4.675 1.00 81.94 209 PHE A CA 1
ATOM 1687 C C . PHE A 1 209 ? -5.025 11.017 4.455 1.00 81.94 209 PHE A C 1
ATOM 1689 O O . PHE A 1 209 ? -4.717 11.828 3.579 1.00 81.94 209 PHE A O 1
ATOM 1696 N N . SER A 1 210 ? -6.103 11.195 5.223 1.00 78.19 210 SER A N 1
ATOM 1697 C CA . SER A 1 210 ? -6.941 12.399 5.197 1.00 78.19 210 SER A CA 1
ATOM 1698 C C . SER A 1 210 ? -6.429 13.476 6.148 1.00 78.19 210 SER A C 1
ATOM 1700 O O . SER A 1 210 ? -6.296 13.228 7.348 1.00 78.19 210 SER A O 1
ATOM 1702 N N . LYS A 1 211 ? -6.347 14.726 5.665 1.00 74.00 211 LYS A N 1
ATOM 1703 C CA . LYS A 1 211 ? -6.078 15.908 6.507 1.00 74.00 211 LYS A CA 1
ATOM 1704 C C . LYS A 1 211 ? -6.978 16.028 7.735 1.00 74.00 211 LYS A C 1
ATOM 1706 O O . LYS A 1 211 ? -6.549 16.635 8.705 1.00 74.00 211 LYS A O 1
ATOM 1711 N N . LYS A 1 212 ? -8.179 15.437 7.700 1.00 79.12 212 LYS A N 1
ATOM 1712 C CA . LYS A 1 212 ? -9.138 15.436 8.811 1.00 79.12 212 LYS A CA 1
ATOM 1713 C C . LYS A 1 212 ? -8.747 14.503 9.967 1.00 79.12 212 LYS A C 1
ATOM 1715 O O . LYS A 1 212 ? -9.079 14.805 11.106 1.0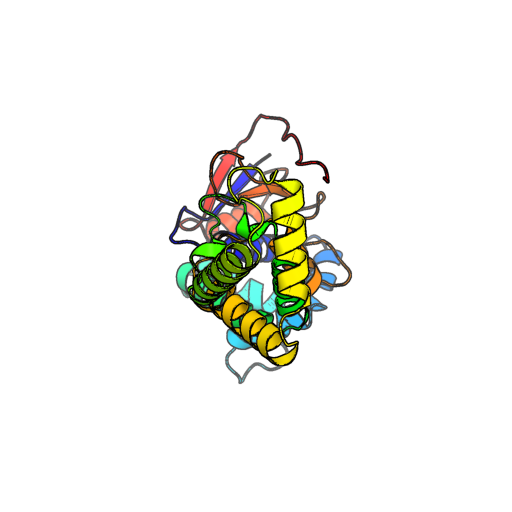0 79.12 212 LYS A O 1
ATOM 1720 N N . TRP A 1 213 ? -8.104 13.365 9.695 1.00 80.44 213 TRP A N 1
ATOM 1721 C CA . TRP A 1 213 ? -7.886 12.321 10.712 1.00 80.44 213 TRP A CA 1
ATOM 1722 C C . TRP A 1 213 ? -6.428 11.913 10.859 1.00 80.44 213 TRP A C 1
ATOM 1724 O O . TRP A 1 213 ? -5.934 11.824 11.980 1.00 80.44 213 TRP A O 1
ATOM 1734 N N . ILE A 1 214 ? -5.753 11.644 9.743 1.00 82.62 214 ILE A N 1
ATOM 1735 C CA . ILE A 1 214 ? -4.380 11.153 9.727 1.00 82.62 214 ILE A CA 1
ATOM 1736 C C . ILE A 1 214 ? -3.673 11.703 8.496 1.00 82.62 214 ILE A C 1
ATOM 1738 O O . ILE A 1 214 ? -4.104 11.478 7.369 1.00 82.62 214 ILE A O 1
ATOM 1742 N N . ASN A 1 215 ? -2.544 12.368 8.702 1.00 82.56 215 ASN A N 1
ATOM 1743 C CA . ASN A 1 215 ? -1.688 12.820 7.615 1.00 82.56 215 ASN A CA 1
ATOM 1744 C C . ASN A 1 215 ? -0.480 11.905 7.468 1.00 82.56 215 ASN A C 1
ATOM 1746 O O . ASN A 1 215 ? 0.159 11.563 8.459 1.00 82.56 215 ASN A O 1
ATOM 1750 N N . LEU A 1 216 ? -0.129 11.557 6.234 1.00 80.12 216 LEU A N 1
ATOM 1751 C CA . LEU A 1 216 ? 1.148 10.908 5.970 1.00 80.12 216 LEU A CA 1
ATOM 1752 C C . LEU A 1 216 ? 2.275 11.939 6.116 1.00 80.12 216 LEU A C 1
ATOM 1754 O O . LEU A 1 216 ? 2.199 13.038 5.565 1.00 80.12 216 LEU A O 1
ATOM 1758 N N . TYR A 1 217 ? 3.304 11.586 6.877 1.00 72.50 217 TYR A N 1
ATOM 1759 C CA . TYR A 1 217 ? 4.468 12.413 7.154 1.00 72.50 217 TYR A CA 1
ATOM 1760 C C . TYR A 1 217 ? 5.739 11.654 6.780 1.00 72.50 217 TYR A C 1
ATOM 1762 O O . TYR A 1 217 ? 5.945 10.522 7.219 1.00 72.50 217 TYR A O 1
ATOM 1770 N N . ASN A 1 218 ? 6.601 12.291 5.992 1.00 67.75 218 ASN A N 1
ATOM 1771 C CA . ASN A 1 218 ? 7.945 11.802 5.722 1.00 67.75 218 ASN A CA 1
ATOM 1772 C C . ASN A 1 218 ? 8.946 12.815 6.284 1.00 67.75 218 ASN A C 1
ATOM 1774 O O . ASN A 1 218 ? 8.945 13.979 5.878 1.00 67.75 218 ASN A O 1
ATOM 1778 N N . ASN A 1 219 ? 9.781 12.386 7.228 1.00 58.78 219 ASN A N 1
ATOM 1779 C CA . ASN A 1 219 ? 10.957 13.160 7.599 1.00 58.78 219 ASN A CA 1
ATOM 1780 C C . ASN A 1 219 ? 11.986 12.941 6.489 1.00 58.78 219 ASN A C 1
ATOM 1782 O O . ASN A 1 219 ? 12.525 11.851 6.383 1.00 58.78 219 ASN A O 1
ATOM 1786 N N . ALA A 1 220 ? 12.295 13.979 5.710 1.00 49.69 220 ALA A N 1
ATOM 1787 C CA . ALA A 1 220 ? 13.187 13.925 4.543 1.00 49.69 220 ALA A CA 1
ATOM 1788 C C . ALA A 1 220 ? 14.596 13.319 4.778 1.00 49.69 220 ALA A C 1
ATOM 1790 O O . ALA A 1 220 ? 15.356 13.174 3.827 1.00 49.69 220 ALA A O 1
ATOM 1791 N N . SER A 1 221 ? 14.967 13.006 6.023 1.00 51.59 221 SER A N 1
ATOM 1792 C CA . SER A 1 221 ? 16.259 12.440 6.420 1.00 51.59 221 SER A CA 1
ATOM 1793 C C . SER A 1 221 ? 16.224 10.965 6.836 1.00 51.59 221 SER A C 1
ATOM 1795 O O . SER A 1 221 ? 17.285 10.400 7.074 1.00 51.59 221 SER A O 1
ATOM 1797 N N . ASP A 1 222 ? 15.046 10.360 6.984 1.00 57.41 222 ASP A N 1
ATOM 1798 C CA . ASP A 1 222 ? 14.881 8.970 7.403 1.00 57.41 222 ASP A CA 1
ATOM 1799 C C . ASP A 1 222 ? 13.983 8.296 6.368 1.00 57.41 222 ASP A C 1
ATOM 1801 O O . ASP A 1 222 ? 12.839 8.709 6.225 1.00 57.41 222 ASP A O 1
ATOM 1805 N N . ASP A 1 223 ? 14.467 7.277 5.653 1.00 66.38 223 ASP A N 1
ATOM 1806 C CA . ASP A 1 223 ? 13.685 6.466 4.703 1.00 66.38 223 ASP A CA 1
ATOM 1807 C C . ASP A 1 223 ? 12.576 5.669 5.426 1.00 66.38 223 ASP A C 1
ATOM 1809 O O . ASP A 1 223 ? 12.579 4.438 5.498 1.00 66.38 223 ASP A O 1
ATOM 1813 N N . HIS A 1 224 ? 11.631 6.376 6.045 1.00 74.12 224 HIS A N 1
ATOM 1814 C CA . HIS A 1 224 ? 10.745 5.844 7.064 1.00 74.12 224 HIS A CA 1
ATOM 1815 C C . HIS A 1 224 ? 9.464 6.670 7.182 1.00 74.12 224 HIS A C 1
ATOM 1817 O O . HIS A 1 224 ? 9.470 7.860 7.501 1.00 74.12 224 HIS A O 1
ATOM 1823 N N . TRP A 1 225 ? 8.334 6.010 6.948 1.00 80.00 225 TRP A N 1
ATOM 1824 C CA . TRP A 1 225 ? 7.027 6.651 7.007 1.00 80.00 225 TRP A CA 1
ATOM 1825 C C . TRP A 1 225 ? 6.567 6.878 8.433 1.00 80.00 225 TRP A C 1
ATOM 1827 O O . TRP A 1 225 ? 6.761 6.045 9.313 1.00 80.00 225 TRP A O 1
ATOM 1837 N N . SER A 1 226 ? 5.905 8.006 8.645 1.00 84.12 226 SER A N 1
ATOM 1838 C CA . SER A 1 226 ? 5.266 8.349 9.907 1.00 84.12 226 SER A CA 1
ATOM 1839 C C . SER A 1 226 ? 3.871 8.915 9.650 1.00 84.12 226 SER A C 1
ATOM 1841 O O . SER A 1 226 ? 3.548 9.361 8.550 1.00 84.12 226 SER A O 1
ATOM 1843 N N . LEU A 1 227 ? 3.028 8.907 10.673 1.00 86.19 227 LEU A N 1
ATOM 1844 C CA . LEU A 1 227 ? 1.699 9.498 10.654 1.00 86.19 227 LEU A CA 1
ATOM 1845 C C . LEU A 1 227 ? 1.681 10.721 11.550 1.00 86.19 227 LEU A C 1
ATOM 1847 O O . LEU A 1 227 ? 2.198 10.698 12.662 1.00 86.19 227 LEU A O 1
ATOM 1851 N N . SER A 1 228 ? 1.051 11.778 11.068 1.00 85.88 228 SER A N 1
ATOM 1852 C CA . SER A 1 228 ? 0.760 12.979 11.824 1.00 85.88 228 SER A CA 1
ATOM 1853 C C . SER A 1 228 ? -0.710 12.979 12.242 1.00 85.88 228 SER A C 1
ATOM 1855 O O . SER A 1 228 ? -1.614 12.893 11.408 1.00 85.88 228 SER A O 1
ATOM 1857 N N . ILE A 1 229 ? -0.925 13.078 13.552 1.00 84.75 229 ILE A N 1
ATOM 1858 C CA . ILE A 1 229 ? -2.228 13.142 14.214 1.00 84.75 229 ILE A CA 1
ATOM 1859 C C . ILE A 1 229 ? -2.320 14.496 14.927 1.00 84.75 229 ILE A C 1
ATOM 1861 O O . ILE A 1 229 ? -1.357 14.959 15.544 1.00 84.75 229 ILE A O 1
ATOM 1865 N N . GLU A 1 230 ? -3.466 15.173 14.841 1.00 79.50 230 GLU A N 1
ATOM 1866 C CA . GLU A 1 230 ? -3.596 16.557 15.320 1.00 79.50 230 GLU A CA 1
ATOM 1867 C C . GLU A 1 230 ? -3.307 16.701 16.823 1.00 79.50 230 GLU A C 1
ATOM 1869 O O . GLU A 1 230 ? -2.537 17.581 17.233 1.00 79.50 230 GLU A O 1
ATOM 1874 N N . LYS A 1 231 ? -3.878 15.807 17.638 1.00 80.00 231 LYS A N 1
ATOM 1875 C CA . LYS A 1 231 ? -3.796 15.828 19.103 1.00 80.00 231 LYS A CA 1
ATOM 1876 C C . LYS A 1 231 ? -3.837 14.427 19.703 1.00 80.00 231 LYS A C 1
ATOM 1878 O O . LYS A 1 231 ? -4.278 13.481 19.057 1.00 80.00 231 LYS A O 1
ATOM 1883 N N . GLU A 1 232 ? -3.418 14.326 20.961 1.00 78.12 232 GLU A N 1
ATOM 1884 C CA . GLU A 1 232 ? -3.636 13.121 21.757 1.00 78.12 232 GLU A CA 1
ATOM 1885 C C . GLU A 1 232 ? -5.108 13.064 22.145 1.00 78.12 232 GLU A C 1
ATOM 1887 O O . GLU A 1 232 ? -5.670 14.046 22.634 1.00 78.12 232 GLU A O 1
ATOM 1892 N N . ASP A 1 233 ? -5.738 11.927 21.893 1.00 86.44 233 ASP A N 1
ATOM 1893 C CA . ASP A 1 233 ? -7.096 11.631 22.320 1.00 86.44 233 ASP A CA 1
ATOM 1894 C C . ASP A 1 233 ? -7.203 10.152 22.721 1.00 86.44 233 ASP A C 1
ATOM 1896 O O . ASP A 1 233 ? -6.243 9.383 22.615 1.00 86.44 233 ASP A O 1
ATOM 1900 N N . GLU A 1 234 ? -8.384 9.745 23.188 1.00 89.50 234 GLU A N 1
ATOM 1901 C CA . GLU A 1 234 ? -8.658 8.358 23.579 1.00 89.50 234 GLU A CA 1
ATOM 1902 C C . GLU A 1 234 ? -8.354 7.362 22.445 1.00 89.50 234 GLU A C 1
ATOM 1904 O O . GLU A 1 234 ? -7.908 6.247 22.704 1.00 89.50 234 GLU A O 1
ATOM 1909 N N . THR A 1 235 ? -8.511 7.776 21.179 1.00 90.25 235 THR A N 1
ATOM 1910 C CA . THR A 1 235 ? -8.191 6.928 20.020 1.00 90.25 235 THR A CA 1
ATOM 1911 C C . THR A 1 235 ? -6.703 6.597 19.993 1.00 90.25 235 THR A C 1
ATOM 1913 O O . THR A 1 235 ? -6.329 5.430 19.872 1.00 90.25 235 THR A O 1
ATOM 1916 N N . LEU A 1 236 ? -5.849 7.610 20.164 1.00 87.69 236 LEU A N 1
ATOM 1917 C CA . LEU A 1 236 ? -4.407 7.403 20.220 1.00 87.69 236 LEU A CA 1
ATOM 1918 C C . LEU A 1 236 ? -3.976 6.621 21.470 1.00 87.69 236 LEU A C 1
ATOM 1920 O O . LEU A 1 236 ? -3.059 5.811 21.380 1.00 87.69 236 LEU A O 1
ATOM 1924 N N . MET A 1 237 ? -4.629 6.822 22.618 1.00 89.19 237 MET A N 1
ATOM 1925 C CA . MET A 1 237 ? -4.323 6.063 23.837 1.00 89.19 237 MET A CA 1
ATOM 1926 C C . MET A 1 237 ? -4.606 4.565 23.669 1.00 89.19 237 MET A C 1
ATOM 1928 O O . MET A 1 237 ? -3.755 3.742 24.001 1.00 89.19 237 MET A O 1
ATOM 1932 N N . VAL A 1 238 ? -5.763 4.207 23.102 1.00 91.44 238 VAL A N 1
ATOM 1933 C CA . VAL A 1 238 ? -6.115 2.806 22.815 1.00 91.44 238 VAL A CA 1
ATOM 1934 C C . VAL A 1 238 ? -5.159 2.205 21.786 1.00 91.44 238 VAL A C 1
ATOM 1936 O O . VAL A 1 238 ? -4.716 1.071 21.952 1.00 91.44 238 VAL A O 1
ATOM 1939 N N . LEU A 1 239 ? -4.794 2.968 20.748 1.00 91.31 239 LEU A N 1
ATOM 1940 C CA . LEU A 1 239 ? -3.805 2.525 19.768 1.00 91.31 239 LEU A CA 1
ATOM 1941 C C . LEU A 1 239 ? -2.461 2.236 20.448 1.00 91.31 239 LEU A C 1
ATOM 1943 O O . LEU A 1 239 ? -1.936 1.140 20.290 1.00 91.31 239 LEU A O 1
ATOM 1947 N N . LYS A 1 240 ? -1.941 3.171 21.255 1.00 89.69 240 LYS A N 1
ATOM 1948 C CA . LYS A 1 240 ? -0.699 2.982 22.021 1.00 89.69 240 LYS A CA 1
ATOM 1949 C C . LYS A 1 240 ? -0.755 1.727 22.878 1.00 89.69 240 LYS A C 1
ATOM 1951 O O . LYS A 1 240 ? 0.181 0.950 22.834 1.00 89.69 240 LYS A O 1
ATOM 1956 N N . GLN A 1 241 ? -1.853 1.488 23.588 1.00 89.38 241 GLN A N 1
ATOM 1957 C CA . GLN A 1 241 ? -2.006 0.282 24.401 1.00 89.38 241 GLN A CA 1
ATOM 1958 C C . GLN A 1 241 ? -1.975 -1.006 23.562 1.00 89.38 241 GLN A C 1
ATOM 1960 O O . GLN A 1 24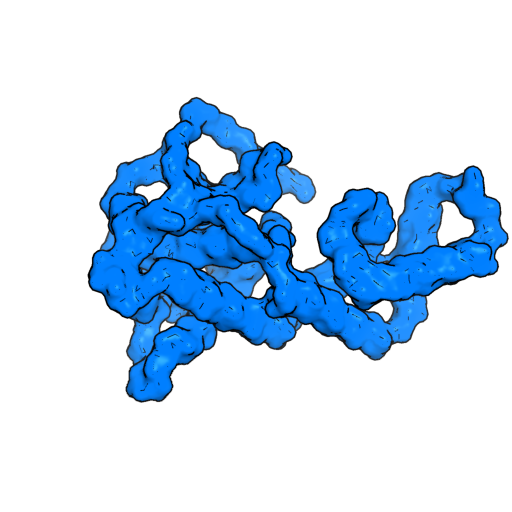1 ? -1.439 -2.018 24.004 1.00 89.38 241 GLN A O 1
ATOM 1965 N N . ALA A 1 242 ? -2.543 -0.985 22.354 1.00 87.50 242 ALA A N 1
ATOM 1966 C CA . ALA A 1 242 ? -2.574 -2.153 21.481 1.00 87.50 242 ALA A CA 1
ATOM 1967 C C . ALA A 1 242 ? -1.206 -2.470 20.851 1.00 87.50 242 ALA A C 1
ATOM 1969 O O . ALA A 1 242 ? -0.890 -3.640 20.646 1.00 87.50 242 ALA A O 1
ATOM 1970 N N . ILE A 1 243 ? -0.404 -1.448 20.525 1.00 84.12 243 ILE A N 1
ATOM 1971 C CA . ILE A 1 243 ? 0.825 -1.603 19.724 1.00 84.12 243 ILE A CA 1
ATOM 1972 C C . ILE A 1 243 ? 2.062 -0.931 20.349 1.00 84.12 243 ILE A C 1
ATOM 1974 O O . ILE A 1 243 ? 2.983 -0.558 19.630 1.00 84.12 243 ILE A O 1
ATOM 1978 N N . GLU A 1 244 ? 2.105 -0.788 21.678 1.00 73.88 244 GLU A N 1
ATOM 1979 C CA . GLU A 1 244 ? 3.080 0.020 22.446 1.00 73.88 244 GLU A CA 1
ATOM 1980 C C . GLU A 1 244 ? 4.545 -0.211 22.046 1.00 73.88 244 GLU A C 1
ATOM 1982 O O . GLU A 1 244 ? 5.302 0.735 21.870 1.00 73.88 244 GLU A O 1
ATOM 1987 N N . ASN A 1 245 ? 4.926 -1.470 21.820 1.00 69.94 245 ASN A N 1
ATOM 1988 C CA . ASN A 1 245 ? 6.295 -1.861 21.460 1.00 69.94 245 ASN A CA 1
ATOM 1989 C C . ASN A 1 245 ? 6.582 -1.827 19.947 1.00 69.94 245 ASN A C 1
ATOM 1991 O O . ASN A 1 245 ? 7.639 -2.275 19.509 1.00 69.94 245 ASN A O 1
ATOM 1995 N N . PHE A 1 246 ? 5.625 -1.361 19.146 1.00 73.81 246 PHE A N 1
ATOM 1996 C CA . PHE A 1 246 ? 5.686 -1.314 17.685 1.00 73.81 246 PHE A CA 1
ATOM 1997 C C . PHE A 1 246 ? 5.635 0.101 17.121 1.00 73.81 246 PHE A C 1
ATOM 1999 O O . PHE A 1 246 ? 5.849 0.262 15.916 1.00 73.81 246 PHE A O 1
ATOM 2006 N N . ILE A 1 247 ? 5.377 1.111 17.957 1.00 74.31 247 ILE A N 1
ATOM 2007 C CA . ILE A 1 247 ? 5.360 2.512 17.544 1.00 74.31 247 ILE A CA 1
ATOM 2008 C C . ILE A 1 247 ? 6.252 3.386 18.420 1.00 74.31 247 ILE A C 1
ATOM 2010 O O . ILE A 1 247 ? 6.281 3.278 19.640 1.00 74.31 247 ILE A O 1
ATOM 2014 N N . GLU A 1 248 ? 6.923 4.328 17.778 1.00 75.94 248 GLU A N 1
ATOM 2015 C CA . GLU A 1 248 ? 7.542 5.483 18.401 1.00 75.94 248 GLU A CA 1
ATOM 2016 C C . GLU A 1 248 ? 6.570 6.661 18.309 1.00 75.94 248 GLU A C 1
ATOM 2018 O O . GLU A 1 248 ? 6.022 6.956 17.241 1.00 75.94 248 GLU A O 1
ATOM 2023 N N . VAL A 1 249 ? 6.343 7.341 19.434 1.00 74.25 249 VAL A N 1
ATOM 2024 C CA . VAL A 1 249 ? 5.462 8.511 19.497 1.00 74.25 249 VAL A CA 1
ATOM 2025 C C . VAL A 1 249 ? 6.251 9.727 19.948 1.00 74.25 249 VAL A C 1
ATOM 2027 O O . VAL A 1 249 ? 6.865 9.719 21.012 1.00 74.25 249 VAL A O 1
ATOM 2030 N N . SER A 1 250 ? 6.209 10.792 19.151 1.00 75.69 250 SER A N 1
ATOM 2031 C CA . SER A 1 250 ? 6.885 12.056 19.453 1.00 75.69 250 SER A CA 1
ATOM 2032 C C . SER A 1 250 ? 5.970 13.257 19.225 1.00 75.69 250 SER A C 1
ATOM 2034 O O . SER A 1 250 ? 4.992 13.200 18.476 1.00 75.69 250 SER A O 1
ATOM 2036 N N . THR A 1 251 ? 6.269 14.368 19.896 1.00 69.06 251 THR A N 1
ATOM 2037 C CA . THR A 1 251 ? 5.592 15.647 19.675 1.00 69.06 251 THR A CA 1
ATOM 2038 C C . THR A 1 251 ? 6.424 16.508 18.733 1.00 69.06 251 THR A C 1
ATOM 2040 O O . THR A 1 251 ? 7.623 16.699 18.933 1.00 69.06 251 THR A O 1
ATOM 2043 N N . CYS A 1 252 ? 5.791 17.041 17.686 1.00 58.44 252 CYS A N 1
ATOM 2044 C CA . CYS A 1 252 ? 6.435 17.980 16.773 1.00 58.44 252 CYS A CA 1
ATOM 2045 C C . CYS A 1 252 ? 5.840 19.379 16.970 1.00 58.44 252 CYS A C 1
ATOM 2047 O O . CYS A 1 252 ? 4.634 19.579 16.802 1.00 58.44 252 CYS A O 1
ATOM 2049 N N . ASN A 1 253 ? 6.703 20.339 17.324 1.00 49.88 253 ASN A N 1
ATOM 2050 C CA . ASN A 1 253 ? 6.353 21.758 17.479 1.00 49.88 253 ASN A CA 1
ATOM 2051 C C . ASN A 1 253 ? 6.554 22.567 16.185 1.00 49.88 253 ASN A C 1
ATOM 2053 O O . ASN A 1 253 ? 6.306 23.770 16.177 1.00 49.88 253 ASN A O 1
ATOM 2057 N N . LYS A 1 254 ? 7.030 21.938 15.102 1.00 47.16 254 LYS A N 1
ATOM 2058 C CA . LYS A 1 254 ? 7.198 22.600 13.806 1.00 47.16 254 LYS A CA 1
ATOM 2059 C C . LYS A 1 254 ? 5.893 22.545 13.017 1.00 47.16 254 LYS A C 1
ATOM 2061 O O . LYS A 1 254 ? 5.233 21.509 12.968 1.00 47.16 254 LYS A O 1
ATOM 2066 N N . THR A 1 255 ? 5.562 23.649 12.352 1.00 42.59 255 THR A N 1
ATOM 2067 C CA . THR A 1 255 ? 4.631 23.644 11.222 1.00 42.59 255 THR A CA 1
ATOM 2068 C C . THR A 1 255 ? 5.212 22.696 10.178 1.00 42.59 255 THR A C 1
ATOM 2070 O O . THR A 1 255 ? 6.306 22.945 9.676 1.00 42.59 255 THR A O 1
ATOM 2073 N N . ILE A 1 256 ? 4.546 21.573 9.910 1.00 47.56 256 ILE A N 1
ATOM 2074 C CA . ILE A 1 256 ? 4.978 20.669 8.844 1.00 47.56 256 ILE A CA 1
ATOM 2075 C C . ILE A 1 256 ? 4.790 21.420 7.529 1.00 47.56 256 ILE A C 1
ATOM 2077 O O . ILE A 1 256 ? 3.662 21.759 7.165 1.00 47.56 256 ILE A O 1
ATOM 2081 N N . GLU A 1 257 ? 5.888 21.688 6.826 1.00 40.22 257 GLU A N 1
ATOM 2082 C CA . GLU A 1 257 ? 5.817 21.992 5.404 1.00 40.22 257 GLU A CA 1
ATOM 2083 C C . GLU A 1 257 ? 5.331 20.720 4.718 1.00 40.22 257 GLU A C 1
ATOM 2085 O O . GLU A 1 257 ? 6.038 19.720 4.598 1.00 40.22 257 GLU A O 1
ATOM 2090 N N . PHE A 1 258 ? 4.043 20.731 4.387 1.00 47.69 258 PHE A N 1
ATOM 2091 C CA . PHE A 1 258 ? 3.415 19.703 3.579 1.00 47.69 258 PHE A CA 1
ATOM 2092 C C . PHE A 1 258 ? 4.219 19.578 2.296 1.00 47.69 258 PHE A C 1
ATOM 2094 O O . PHE A 1 258 ? 4.451 20.601 1.660 1.00 47.69 258 PHE A O 1
ATOM 2101 N N . ILE A 1 259 ? 4.593 18.359 1.903 1.00 43.66 259 ILE A N 1
ATOM 2102 C CA . ILE A 1 259 ? 5.087 18.110 0.548 1.00 43.66 259 ILE A CA 1
ATOM 2103 C C . ILE A 1 259 ? 3.952 18.548 -0.389 1.00 43.66 259 ILE A C 1
ATOM 2105 O O . ILE A 1 259 ? 2.895 17.904 -0.395 1.00 43.66 259 ILE A O 1
ATOM 2109 N N . PRO A 1 260 ? 4.081 19.684 -1.097 1.00 34.06 260 PRO A N 1
ATOM 2110 C CA . PRO A 1 260 ? 3.091 20.081 -2.069 1.00 34.06 260 PRO A CA 1
ATOM 2111 C C . PRO A 1 260 ? 3.311 19.200 -3.294 1.00 34.06 260 PRO A C 1
ATOM 2113 O O . PRO A 1 260 ? 4.448 18.916 -3.660 1.00 34.06 260 PRO A O 1
ATOM 2116 N N . PHE A 1 261 ? 2.206 18.785 -3.900 1.00 34.28 261 PHE A N 1
ATOM 2117 C CA . PHE A 1 261 ? 2.130 18.227 -5.245 1.00 34.28 261 PHE A CA 1
ATOM 2118 C C . PHE A 1 261 ? 3.228 18.777 -6.171 1.00 34.28 261 PHE A C 1
ATOM 2120 O O . PHE A 1 261 ? 3.253 19.984 -6.426 1.00 34.28 261 PHE A O 1
ATOM 2127 N N . LEU A 1 262 ? 4.078 17.892 -6.690 1.00 29.53 262 LEU A N 1
ATOM 2128 C CA . LEU A 1 262 ? 4.844 18.099 -7.917 1.00 29.53 262 LEU A CA 1
ATOM 2129 C C . LEU A 1 262 ? 4.713 16.842 -8.770 1.00 29.53 262 LEU A C 1
ATOM 2131 O O . LEU A 1 262 ? 4.969 15.752 -8.216 1.00 29.53 262 LEU A O 1
#